Protein AF-A0A259RMK2-F1 (afdb_monomer_lite)

Structure (mmCIF, N/CA/C/O backbone):
data_AF-A0A259RMK2-F1
#
_entry.id   AF-A0A259RMK2-F1
#
loop_
_atom_site.group_PDB
_atom_site.id
_atom_site.type_symbol
_atom_site.label_atom_id
_atom_site.label_alt_id
_atom_site.label_comp_id
_atom_site.label_asym_id
_atom_site.label_entity_id
_atom_site.label_seq_id
_atom_site.pdbx_PDB_ins_code
_atom_site.Cartn_x
_atom_site.Cartn_y
_atom_site.Cartn_z
_atom_site.occupancy
_atom_site.B_iso_or_equiv
_atom_site.auth_seq_id
_atom_site.auth_comp_id
_atom_site.auth_asym_id
_atom_site.auth_atom_id
_atom_site.pdbx_PDB_model_num
ATOM 1 N N . MET A 1 1 ? -13.165 -22.381 19.814 1.00 54.09 1 MET A N 1
ATOM 2 C CA . MET A 1 1 ? -14.042 -21.257 20.205 1.00 54.09 1 MET A CA 1
ATOM 3 C C . MET A 1 1 ? -15.258 -21.298 19.303 1.00 54.09 1 MET A C 1
ATOM 5 O O . MET A 1 1 ? -15.067 -21.365 18.096 1.00 54.09 1 MET A O 1
ATOM 9 N N . SER A 1 2 ? -16.470 -21.367 19.856 1.00 76.81 2 SER A N 1
ATOM 10 C CA . SER A 1 2 ? -17.691 -21.363 19.042 1.00 76.81 2 SER A CA 1
ATOM 11 C C . SER A 1 2 ? -17.979 -19.948 18.537 1.00 76.81 2 SER A C 1
ATOM 13 O O . SER A 1 2 ? -17.659 -18.970 19.219 1.00 76.81 2 SER A O 1
ATOM 15 N N . LEU A 1 3 ? -18.583 -19.841 17.350 1.00 77.25 3 LEU A N 1
ATOM 16 C CA . LEU A 1 3 ? -18.994 -18.559 16.765 1.00 77.25 3 LEU A CA 1
ATOM 17 C C . LEU A 1 3 ? -19.905 -17.770 17.719 1.00 77.25 3 LEU A C 1
ATOM 19 O O . LEU A 1 3 ? -19.753 -16.557 17.819 1.00 77.25 3 LEU A O 1
ATOM 23 N N . ASP A 1 4 ? -20.730 -18.467 18.506 1.00 79.38 4 ASP A N 1
ATOM 24 C CA . ASP A 1 4 ? -21.572 -17.896 19.566 1.00 79.38 4 ASP A CA 1
ATOM 25 C C . ASP A 1 4 ? -20.790 -17.149 20.650 1.00 79.38 4 ASP A C 1
ATOM 27 O O . ASP A 1 4 ? -21.242 -16.132 21.172 1.00 79.38 4 ASP A O 1
ATOM 31 N N . THR A 1 5 ? -19.585 -17.619 20.988 1.00 78.69 5 THR A N 1
ATOM 32 C CA . THR A 1 5 ? -18.766 -16.941 22.003 1.00 78.69 5 THR A CA 1
ATOM 33 C C . THR A 1 5 ? -18.216 -15.624 21.451 1.00 78.69 5 THR A C 1
ATOM 35 O O . THR A 1 5 ? -18.168 -14.623 22.163 1.00 78.69 5 THR A O 1
ATOM 38 N N . LEU A 1 6 ? -17.826 -15.605 20.170 1.00 72.56 6 LEU A N 1
ATOM 39 C CA . LEU A 1 6 ? -17.311 -14.410 19.496 1.00 72.56 6 LEU A CA 1
ATOM 40 C C . LEU A 1 6 ? -18.404 -13.351 19.310 1.00 72.56 6 LEU A C 1
ATOM 42 O O . LEU A 1 6 ? -18.167 -12.171 19.565 1.00 72.56 6 LEU A O 1
ATOM 46 N N . THR A 1 7 ? -19.598 -13.766 18.886 1.00 78.06 7 THR A N 1
ATOM 47 C CA . THR A 1 7 ? -20.739 -12.866 18.668 1.00 78.06 7 THR A CA 1
A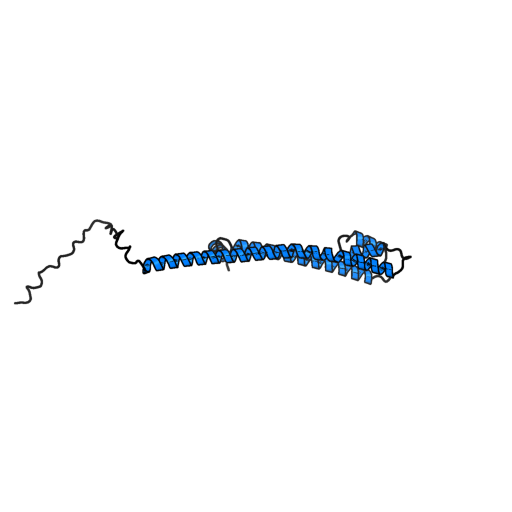TOM 48 C C . THR A 1 7 ? -21.261 -12.290 19.977 1.00 78.06 7 THR A C 1
ATOM 50 O O . THR A 1 7 ? -21.507 -11.085 20.042 1.00 78.06 7 THR A O 1
ATOM 53 N N . HIS A 1 8 ? -21.331 -13.092 21.044 1.00 76.25 8 HIS A N 1
ATOM 54 C CA . HIS A 1 8 ? -21.696 -12.608 22.376 1.00 76.25 8 HIS A CA 1
ATOM 55 C C . HIS A 1 8 ? -20.695 -11.557 22.889 1.00 76.25 8 HIS A C 1
ATOM 57 O O . HIS A 1 8 ? -21.084 -10.495 23.383 1.00 76.25 8 HIS A O 1
ATOM 63 N N . LEU A 1 9 ? -19.389 -11.798 22.713 1.00 75.44 9 LEU A N 1
ATOM 64 C CA . LEU A 1 9 ? -18.340 -10.852 23.111 1.00 75.44 9 LEU A CA 1
ATOM 65 C C . LEU A 1 9 ? -18.384 -9.562 22.272 1.00 75.44 9 LEU A C 1
ATOM 67 O O . LEU A 1 9 ? -18.234 -8.463 22.809 1.00 75.44 9 LEU A O 1
ATOM 71 N N . ALA A 1 10 ? -18.661 -9.679 20.970 1.00 77.56 10 ALA A N 1
ATOM 72 C CA . ALA A 1 10 ? -18.827 -8.541 20.072 1.00 77.56 10 ALA A CA 1
ATOM 73 C C . ALA A 1 10 ? -20.036 -7.675 20.457 1.00 77.56 10 ALA A C 1
ATOM 75 O O . ALA A 1 10 ? -19.916 -6.450 20.523 1.00 77.56 10 ALA A O 1
ATOM 76 N N . GLN A 1 11 ? -21.177 -8.295 20.765 1.00 78.50 11 GLN A N 1
ATOM 77 C CA . GLN A 1 11 ? -22.388 -7.596 21.204 1.00 78.50 11 GLN A CA 1
ATOM 78 C C . GLN A 1 11 ? -22.186 -6.917 22.564 1.00 78.50 11 GLN A C 1
ATOM 80 O O . GLN A 1 11 ? -22.551 -5.755 22.727 1.00 78.50 11 GLN A O 1
ATOM 85 N N . THR A 1 12 ? -21.497 -7.583 23.496 1.00 80.38 12 THR A N 1
ATOM 86 C CA . THR A 1 12 ? -21.130 -7.003 24.802 1.00 80.38 12 THR A CA 1
ATOM 87 C C . THR A 1 12 ? -20.195 -5.793 24.650 1.00 80.38 12 THR A C 1
ATOM 89 O O . THR A 1 12 ? -20.254 -4.852 25.436 1.00 80.38 12 THR A O 1
ATOM 92 N N . SER A 1 13 ? -19.359 -5.772 23.605 1.00 74.19 13 SER A N 1
ATOM 93 C CA . SER A 1 13 ? -18.455 -4.652 23.295 1.00 74.19 13 SER A CA 1
ATOM 94 C C . SER A 1 13 ? -19.127 -3.454 22.601 1.00 74.19 13 SER A C 1
ATOM 96 O O . SER A 1 13 ? -18.438 -2.504 22.231 1.00 74.19 13 SER A O 1
ATOM 98 N N . GLY A 1 14 ? -20.448 -3.488 22.381 1.00 76.81 14 GLY A N 1
ATOM 99 C CA . GLY A 1 14 ? -21.164 -2.459 21.617 1.00 76.81 14 GLY A CA 1
ATOM 100 C C . GLY A 1 14 ? -20.907 -2.530 20.107 1.00 76.81 14 GLY A C 1
ATOM 101 O O . GLY A 1 14 ? -21.042 -1.530 19.410 1.00 76.81 14 GLY A O 1
ATOM 102 N N . GLY A 1 15 ? -20.491 -3.696 19.597 1.00 79.62 15 GLY A N 1
ATOM 103 C CA . GLY A 1 15 ? -20.257 -3.941 18.171 1.00 79.62 15 GLY A CA 1
ATOM 104 C C . GLY A 1 15 ? -18.885 -3.506 17.639 1.00 79.62 15 GLY A C 1
ATOM 105 O O . GLY A 1 15 ? -18.596 -3.723 16.464 1.00 79.62 15 GLY A O 1
ATOM 106 N N . ILE A 1 16 ? -18.004 -2.956 18.483 1.00 75.19 16 ILE A N 1
ATOM 107 C CA . ILE A 1 16 ? -16.673 -2.465 18.078 1.00 75.19 16 ILE A CA 1
ATOM 108 C C . ILE A 1 16 ? -15.812 -3.586 17.479 1.00 75.19 16 ILE A C 1
ATOM 110 O O . ILE A 1 16 ? -15.048 -3.343 16.544 1.00 75.19 16 ILE A O 1
ATOM 114 N N . LEU A 1 17 ? -15.961 -4.821 17.969 1.00 76.94 17 LEU A N 1
ATOM 115 C CA . LEU A 1 17 ? -15.218 -5.970 17.450 1.00 76.94 17 LEU A CA 1
ATOM 116 C C . LEU A 1 17 ? -15.500 -6.229 15.956 1.00 76.94 17 LEU A C 1
ATOM 118 O O . LEU A 1 17 ? -14.580 -6.590 15.226 1.00 76.94 17 LEU A O 1
ATOM 122 N N . TYR A 1 18 ? -16.724 -5.965 15.478 1.00 78.50 18 TYR A N 1
ATOM 123 C CA . TYR A 1 18 ? -17.060 -6.069 14.052 1.00 78.50 18 TYR A CA 1
ATOM 124 C C . TYR A 1 18 ? -16.365 -4.988 13.222 1.00 78.50 18 TYR A C 1
ATOM 126 O O . TYR A 1 18 ? -15.847 -5.279 12.147 1.00 78.50 18 TYR A O 1
ATOM 134 N N . ILE A 1 19 ? -16.292 -3.756 13.740 1.00 78.62 19 ILE A N 1
ATOM 135 C CA . ILE A 1 19 ? -15.587 -2.656 13.069 1.00 78.62 19 ILE A CA 1
ATOM 136 C C . ILE A 1 19 ? -14.086 -2.953 12.991 1.00 78.62 19 ILE A C 1
ATOM 138 O O . ILE A 1 19 ? -13.488 -2.769 11.937 1.00 78.62 19 ILE A O 1
ATOM 142 N N . MET A 1 20 ? -13.476 -3.464 14.065 1.00 74.94 20 MET A N 1
ATOM 143 C CA . MET A 1 20 ? -12.065 -3.871 14.046 1.00 74.94 20 MET A CA 1
ATOM 144 C C . MET A 1 20 ? -11.798 -4.982 13.028 1.00 74.94 20 MET A C 1
ATOM 146 O O . MET A 1 20 ? -10.831 -4.892 12.277 1.00 74.94 20 MET A O 1
ATOM 150 N N . ALA A 1 21 ? -12.660 -6.000 12.967 1.00 78.88 21 ALA A N 1
ATOM 151 C CA . ALA A 1 21 ? -12.525 -7.089 12.002 1.00 78.88 21 ALA A CA 1
ATOM 152 C C . ALA A 1 21 ? -12.680 -6.602 10.551 1.00 78.88 21 ALA A C 1
ATOM 154 O O . ALA A 1 21 ? -11.907 -7.002 9.684 1.00 78.88 21 ALA A O 1
ATOM 155 N N . LEU A 1 22 ? -13.629 -5.697 10.292 1.00 80.88 22 LEU A N 1
ATOM 156 C CA . LEU A 1 22 ? -13.821 -5.097 8.972 1.00 80.88 22 LEU A CA 1
ATOM 157 C C . LEU A 1 22 ? -12.624 -4.229 8.561 1.00 80.88 22 LEU A C 1
ATOM 159 O O . LEU A 1 22 ? -12.138 -4.347 7.440 1.00 80.88 22 LEU A O 1
ATOM 163 N N . LEU A 1 23 ? -12.111 -3.390 9.466 1.00 75.75 23 LEU A N 1
ATOM 164 C CA . LEU A 1 23 ? -10.932 -2.561 9.198 1.00 75.75 23 LEU A CA 1
ATOM 165 C C . LEU A 1 23 ? -9.677 -3.410 8.977 1.00 75.75 23 LEU A C 1
ATOM 167 O O . LEU A 1 23 ? -8.896 -3.111 8.078 1.00 75.75 23 LEU A O 1
ATOM 171 N N . LEU A 1 24 ? -9.512 -4.494 9.742 1.00 78.31 24 LEU A N 1
ATOM 172 C CA . LEU A 1 24 ? -8.449 -5.474 9.525 1.00 78.31 24 LEU A CA 1
ATOM 173 C C . LEU A 1 24 ? -8.566 -6.115 8.139 1.00 78.31 24 LEU A C 1
ATOM 175 O O . LEU A 1 24 ? -7.569 -6.218 7.429 1.00 78.31 24 LEU A O 1
ATOM 179 N N . PHE A 1 25 ? -9.773 -6.520 7.741 1.00 82.38 25 PHE A N 1
ATOM 180 C CA . PHE A 1 25 ? -10.015 -7.116 6.432 1.00 82.38 25 PHE A CA 1
ATOM 181 C C . PHE A 1 25 ? -9.684 -6.145 5.295 1.00 82.38 25 PHE A C 1
ATOM 183 O O . PHE A 1 25 ? -8.984 -6.522 4.361 1.00 82.38 25 PHE A O 1
ATOM 190 N N . ILE A 1 26 ? -10.113 -4.884 5.399 1.00 80.12 26 ILE A N 1
ATOM 191 C CA . ILE A 1 26 ? -9.793 -3.840 4.415 1.00 80.12 26 ILE A CA 1
ATOM 192 C C . ILE A 1 26 ? -8.278 -3.610 4.347 1.00 80.12 26 ILE A C 1
ATOM 194 O O . ILE A 1 26 ? -7.710 -3.593 3.257 1.00 80.12 26 ILE A O 1
ATOM 198 N N . ALA A 1 27 ? -7.605 -3.488 5.495 1.00 74.19 27 ALA A N 1
ATOM 199 C CA . ALA A 1 27 ? -6.155 -3.313 5.546 1.00 74.19 27 ALA A CA 1
ATOM 200 C C . ALA A 1 27 ? -5.412 -4.493 4.897 1.00 74.19 27 ALA A C 1
ATOM 202 O O . ALA A 1 27 ? -4.447 -4.293 4.157 1.00 74.19 27 ALA A O 1
ATOM 203 N N . LEU A 1 28 ? -5.880 -5.720 5.134 1.00 79.44 28 LEU A N 1
ATOM 204 C CA . LEU A 1 28 ? -5.293 -6.929 4.568 1.00 79.44 28 LEU A CA 1
ATOM 205 C C . LEU A 1 28 ? -5.560 -7.042 3.061 1.00 79.44 28 LEU A C 1
ATOM 207 O O . LEU A 1 28 ? -4.635 -7.337 2.312 1.00 79.44 28 LEU A O 1
ATOM 211 N N . ALA A 1 29 ? -6.776 -6.738 2.602 1.00 80.81 29 ALA A N 1
ATOM 212 C CA . ALA A 1 29 ? -7.124 -6.721 1.182 1.00 80.81 29 ALA A CA 1
ATOM 213 C C . ALA A 1 29 ? -6.245 -5.733 0.398 1.00 80.81 29 ALA A C 1
ATOM 215 O O . ALA A 1 29 ? -5.634 -6.112 -0.600 1.00 80.81 29 ALA A O 1
ATOM 216 N N . VAL A 1 30 ? -6.088 -4.507 0.910 1.00 76.12 30 VAL A N 1
ATOM 217 C CA . VAL A 1 30 ? -5.209 -3.489 0.313 1.00 76.12 30 VAL A CA 1
ATOM 218 C C . VAL A 1 30 ? -3.744 -3.940 0.320 1.00 76.12 30 VAL A C 1
ATOM 220 O O . VAL A 1 30 ? -3.028 -3.743 -0.662 1.00 76.12 30 VAL A O 1
ATOM 223 N N . SER A 1 31 ? -3.294 -4.583 1.402 1.00 73.50 31 SER A N 1
ATOM 224 C CA . SER A 1 31 ? -1.927 -5.114 1.496 1.00 73.50 31 SER A CA 1
ATOM 225 C C . SER A 1 31 ? -1.664 -6.199 0.446 1.00 73.50 31 SER A C 1
ATOM 227 O O . SER A 1 31 ? -0.625 -6.178 -0.212 1.00 73.50 31 SER A O 1
ATOM 229 N N . VAL A 1 32 ? -2.615 -7.119 0.246 1.00 80.75 32 VAL A N 1
ATOM 230 C CA . VAL A 1 32 ? -2.513 -8.200 -0.747 1.00 80.75 32 VAL A CA 1
ATOM 231 C C . VAL A 1 32 ? -2.538 -7.648 -2.171 1.00 80.75 32 VAL A C 1
ATOM 233 O O . VAL A 1 32 ? -1.671 -8.001 -2.969 1.00 80.75 32 VAL A O 1
ATOM 236 N N . GLU A 1 33 ? -3.475 -6.751 -2.487 1.00 78.38 33 GLU A N 1
ATOM 237 C CA . GLU A 1 33 ? -3.572 -6.109 -3.804 1.00 78.38 33 GLU A CA 1
ATOM 238 C C . GLU A 1 33 ? -2.252 -5.420 -4.187 1.00 78.38 33 GLU A C 1
ATOM 240 O O . GLU A 1 33 ? -1.765 -5.542 -5.314 1.00 78.38 33 GLU A O 1
ATOM 245 N N . ARG A 1 34 ? -1.611 -4.748 -3.223 1.00 71.00 34 ARG A N 1
ATOM 246 C CA . ARG A 1 34 ? -0.345 -4.041 -3.448 1.00 71.00 34 ARG A CA 1
ATOM 247 C C . ARG A 1 34 ? 0.855 -4.959 -3.545 1.00 71.00 34 ARG A C 1
ATOM 249 O O . ARG A 1 34 ? 1.697 -4.748 -4.418 1.00 71.00 34 ARG A O 1
ATOM 256 N N . PHE A 1 35 ? 0.912 -5.999 -2.719 1.00 73.81 35 PHE A N 1
ATOM 257 C CA . PHE A 1 35 ? 1.940 -7.023 -2.858 1.00 73.81 35 PHE A CA 1
ATOM 258 C C . PHE A 1 35 ? 1.863 -7.692 -4.236 1.00 73.81 35 PHE A C 1
ATOM 260 O O . PHE A 1 35 ? 2.892 -7.929 -4.871 1.00 73.81 35 PHE A O 1
ATOM 267 N N . TRP A 1 36 ? 0.647 -7.918 -4.743 1.00 81.06 36 TRP A N 1
ATOM 268 C CA . TRP A 1 36 ? 0.421 -8.466 -6.076 1.00 81.06 36 TRP A CA 1
ATOM 269 C C . TRP A 1 36 ? 0.844 -7.498 -7.186 1.00 81.06 36 TRP A C 1
ATOM 271 O O . TRP A 1 36 ? 1.535 -7.910 -8.114 1.00 81.06 36 TRP A O 1
ATOM 281 N N . ALA A 1 37 ? 0.522 -6.205 -7.068 1.00 75.56 37 ALA A N 1
ATOM 282 C CA . ALA A 1 37 ? 0.931 -5.186 -8.036 1.00 75.56 37 ALA A CA 1
ATOM 283 C C . ALA A 1 37 ? 2.463 -5.071 -8.172 1.00 75.56 37 ALA A C 1
ATOM 285 O O . ALA A 1 37 ? 2.976 -5.101 -9.290 1.00 75.56 37 ALA A O 1
ATOM 286 N N . ILE A 1 38 ? 3.197 -5.014 -7.053 1.00 75.19 38 ILE A N 1
ATOM 287 C CA . ILE A 1 38 ? 4.672 -4.954 -7.057 1.00 75.19 38 ILE A CA 1
ATOM 288 C C . ILE A 1 38 ? 5.259 -6.257 -7.605 1.00 75.19 38 ILE A C 1
ATOM 290 O O . ILE A 1 38 ? 6.147 -6.234 -8.456 1.00 75.19 38 ILE A O 1
ATOM 294 N N . SER A 1 39 ? 4.734 -7.402 -7.160 1.00 77.62 39 SER A N 1
ATOM 295 C CA . SER A 1 39 ? 5.186 -8.714 -7.635 1.00 77.62 39 SER A CA 1
ATOM 296 C C . SER A 1 39 ? 4.968 -8.877 -9.141 1.00 77.62 39 SER A C 1
ATOM 298 O O . SER A 1 39 ? 5.843 -9.399 -9.829 1.00 77.62 39 SER A O 1
ATOM 300 N N . ARG A 1 40 ? 3.843 -8.383 -9.674 1.00 79.75 40 ARG A N 1
ATOM 301 C CA . ARG A 1 40 ? 3.536 -8.387 -11.110 1.00 79.75 40 ARG A CA 1
ATOM 302 C C . ARG A 1 40 ? 4.484 -7.486 -11.902 1.00 79.75 40 ARG A C 1
ATOM 304 O O . ARG A 1 40 ? 4.984 -7.921 -12.935 1.00 79.75 40 ARG A O 1
ATOM 3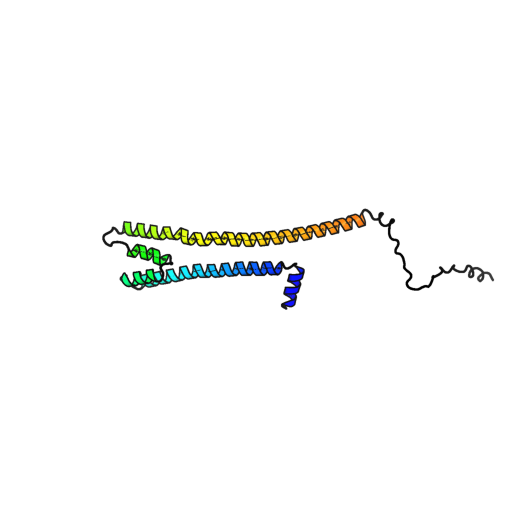11 N N . MET A 1 41 ? 4.782 -6.282 -11.407 1.00 74.44 41 MET A N 1
ATOM 312 C CA . MET A 1 41 ? 5.767 -5.381 -12.028 1.00 74.44 41 MET A CA 1
ATOM 313 C C . MET A 1 41 ? 7.164 -6.016 -12.068 1.00 74.44 41 MET A C 1
ATOM 315 O O . MET A 1 41 ? 7.826 -6.000 -13.104 1.00 74.44 41 MET A O 1
ATOM 319 N N . LEU A 1 42 ? 7.588 -6.646 -10.968 1.00 76.88 42 LEU A N 1
ATOM 320 C CA . LEU A 1 42 ? 8.886 -7.315 -10.880 1.00 76.88 42 LEU A CA 1
ATOM 321 C C . LEU A 1 42 ? 8.962 -8.558 -11.782 1.00 76.88 42 LEU A C 1
ATOM 323 O O . LEU A 1 42 ? 10.006 -8.839 -12.367 1.00 76.88 42 LEU A O 1
ATOM 327 N N . ALA A 1 43 ? 7.863 -9.307 -11.902 1.00 77.75 43 ALA A N 1
ATOM 328 C CA . ALA A 1 43 ? 7.769 -10.464 -12.786 1.00 77.75 43 ALA A CA 1
ATOM 329 C C . ALA A 1 43 ? 7.832 -10.063 -14.269 1.00 77.75 43 ALA A C 1
ATOM 331 O O . ALA A 1 43 ? 8.584 -10.686 -15.017 1.00 77.75 43 ALA A O 1
ATOM 332 N N . SER A 1 44 ? 7.119 -9.004 -14.678 1.00 78.12 44 SER A N 1
ATOM 333 C CA . SER A 1 44 ? 7.213 -8.458 -16.042 1.00 78.12 44 SER A CA 1
ATOM 334 C C . SER A 1 44 ? 8.649 -8.017 -16.350 1.00 78.12 44 SER A C 1
ATOM 336 O O . SER A 1 44 ? 9.236 -8.500 -17.317 1.00 78.12 44 SER A O 1
ATOM 338 N N . ALA A 1 45 ? 9.283 -7.226 -15.474 1.00 77.62 45 ALA A N 1
ATOM 339 C CA . ALA A 1 45 ? 10.671 -6.790 -15.662 1.00 77.62 45 ALA A CA 1
ATOM 340 C C . ALA A 1 45 ? 11.658 -7.967 -15.791 1.00 77.62 45 ALA A C 1
ATOM 342 O O . ALA A 1 45 ? 12.549 -7.946 -16.640 1.00 77.62 45 ALA A O 1
ATOM 343 N N . LYS A 1 46 ? 11.488 -9.033 -14.995 1.00 81.56 46 LYS A N 1
ATOM 344 C CA . LYS A 1 46 ? 12.285 -10.266 -15.132 1.00 81.56 46 LYS A CA 1
ATOM 345 C C . LYS A 1 46 ? 12.069 -10.956 -16.480 1.00 81.56 46 LYS A C 1
ATOM 347 O O . LYS A 1 46 ? 13.042 -11.440 -17.051 1.00 81.56 46 LYS A O 1
ATOM 352 N N . GLY A 1 47 ? 10.832 -10.992 -16.977 1.00 79.94 47 GLY A N 1
ATOM 353 C CA . GLY A 1 47 ? 10.506 -11.511 -18.307 1.00 79.94 47 GLY A CA 1
ATOM 354 C C . GLY A 1 47 ? 11.218 -10.731 -19.411 1.00 79.94 47 GLY A C 1
ATOM 355 O O . GLY A 1 47 ? 11.884 -11.333 -20.247 1.00 79.94 47 GLY A O 1
ATOM 356 N N . TRP A 1 48 ? 11.178 -9.397 -19.341 1.00 79.62 48 TRP A N 1
ATOM 357 C CA . TRP A 1 48 ? 11.922 -8.512 -20.239 1.00 79.62 48 TRP A CA 1
ATOM 358 C C . TRP A 1 48 ? 13.433 -8.785 -20.202 1.00 79.62 48 TRP A C 1
ATOM 360 O O . TRP A 1 48 ? 14.042 -9.010 -21.244 1.00 79.62 48 TRP A O 1
ATOM 370 N N . ILE A 1 49 ? 14.043 -8.861 -19.014 1.00 82.31 49 ILE A N 1
ATOM 371 C CA . ILE A 1 49 ? 15.485 -9.138 -18.869 1.00 82.31 49 ILE A CA 1
ATOM 372 C C . ILE A 1 49 ? 15.868 -10.500 -19.463 1.00 82.31 49 ILE A C 1
ATOM 374 O O . ILE A 1 49 ? 16.917 -10.619 -20.096 1.00 82.31 49 ILE A O 1
ATOM 378 N N . LEU A 1 50 ? 15.055 -11.536 -19.237 1.00 79.00 50 LEU A N 1
ATOM 379 C CA . LEU A 1 50 ? 15.325 -12.878 -19.752 1.00 79.00 50 LEU A CA 1
ATOM 380 C C . LEU A 1 50 ? 15.277 -12.901 -21.285 1.00 79.00 50 LEU A C 1
ATOM 382 O O . LEU A 1 50 ? 16.135 -13.508 -21.921 1.00 79.00 50 LEU A O 1
ATOM 386 N N . GLU A 1 51 ? 14.311 -12.199 -21.870 1.00 75.06 51 GLU A N 1
ATOM 387 C CA . GLU A 1 51 ? 14.110 -12.145 -23.314 1.00 75.06 51 GLU A CA 1
ATOM 388 C C . GLU A 1 51 ? 15.224 -11.365 -24.016 1.00 75.06 51 GLU A C 1
ATOM 390 O O . GLU A 1 51 ? 15.830 -11.893 -24.950 1.00 75.06 51 GLU A O 1
ATOM 395 N N . LEU A 1 52 ? 15.607 -10.197 -23.483 1.00 72.94 52 LEU A N 1
ATOM 396 C CA . LEU A 1 52 ? 16.754 -9.430 -23.982 1.00 72.94 52 LEU A CA 1
ATOM 397 C C . LEU A 1 52 ? 18.082 -10.200 -23.862 1.00 72.94 52 LEU A C 1
ATOM 399 O O . LEU A 1 52 ? 18.954 -10.041 -24.708 1.00 72.94 52 LEU A O 1
ATOM 403 N N . LYS A 1 53 ? 18.250 -11.052 -22.840 1.00 75.19 53 LYS A N 1
ATOM 404 C CA . LYS A 1 53 ? 19.450 -11.898 -22.682 1.00 75.19 53 LYS A CA 1
ATOM 405 C C . LYS A 1 53 ? 19.470 -13.126 -23.594 1.00 75.19 53 LYS A C 1
ATOM 407 O O . LYS A 1 53 ? 20.542 -13.676 -23.831 1.00 75.19 53 LYS A O 1
ATOM 412 N N . SER A 1 54 ? 18.309 -13.591 -24.050 1.00 66.50 54 SER A N 1
ATOM 413 C CA . SER A 1 54 ? 18.183 -14.848 -24.802 1.00 66.50 54 SER A CA 1
ATOM 414 C C . SER A 1 54 ? 18.603 -14.746 -26.274 1.00 66.50 54 SER A C 1
ATOM 416 O O . SER A 1 54 ? 18.888 -15.771 -26.888 1.00 66.50 54 SER A O 1
ATOM 418 N N . HIS A 1 55 ? 18.700 -13.534 -26.830 1.00 57.06 55 HIS A N 1
ATOM 419 C CA . HIS A 1 55 ? 19.053 -13.313 -28.232 1.00 57.06 55 HIS A CA 1
ATOM 420 C C . HIS A 1 55 ? 20.362 -12.517 -28.354 1.00 57.06 55 HIS A C 1
ATOM 422 O O . HIS A 1 55 ? 20.476 -11.407 -27.849 1.00 57.06 55 HIS A O 1
ATOM 428 N N . ALA A 1 56 ? 21.349 -13.065 -29.073 1.00 57.66 56 ALA A N 1
ATOM 429 C CA . ALA A 1 56 ? 22.620 -12.386 -29.374 1.00 57.66 56 ALA A CA 1
ATOM 430 C C . ALA A 1 56 ? 22.472 -11.215 -30.378 1.00 57.66 56 ALA A C 1
ATOM 432 O O . ALA A 1 56 ? 23.405 -10.435 -30.575 1.00 57.66 56 ALA A O 1
ATOM 433 N N . HIS A 1 57 ? 21.304 -11.090 -31.016 1.00 56.84 57 HIS A N 1
ATOM 434 C CA . HIS A 1 57 ? 20.879 -9.947 -31.823 1.00 56.84 57 HIS A CA 1
ATOM 435 C C . HIS A 1 57 ? 19.411 -9.653 -31.516 1.00 56.84 57 HIS A C 1
ATOM 437 O O . HIS A 1 57 ? 18.567 -10.543 -31.599 1.00 56.84 57 HIS A O 1
ATOM 443 N N . VAL A 1 58 ? 19.117 -8.410 -31.147 1.00 62.19 58 VAL A N 1
ATOM 444 C CA . VAL A 1 58 ? 17.767 -7.967 -30.795 1.00 62.19 58 VAL A CA 1
ATOM 445 C C . VAL A 1 58 ? 16.927 -7.866 -32.070 1.00 62.19 58 VAL A C 1
ATOM 447 O O . VAL A 1 58 ? 17.183 -7.014 -32.919 1.00 62.19 58 VAL A O 1
ATOM 450 N N . ASP A 1 59 ? 15.922 -8.731 -32.219 1.00 71.19 59 ASP A N 1
ATOM 451 C CA . ASP A 1 59 ? 14.945 -8.618 -33.305 1.00 71.19 59 ASP A CA 1
ATOM 452 C C . ASP A 1 59 ? 13.944 -7.499 -32.979 1.00 71.19 59 ASP A C 1
ATOM 454 O O . ASP A 1 59 ? 13.019 -7.655 -32.177 1.00 71.19 59 ASP A O 1
ATOM 458 N N . VAL A 1 60 ? 14.150 -6.350 -33.621 1.00 73.56 60 VAL A N 1
ATOM 459 C CA . VAL A 1 60 ? 13.361 -5.119 -33.466 1.00 73.56 60 VAL A CA 1
ATOM 460 C C . VAL A 1 60 ? 11.860 -5.372 -33.660 1.00 73.56 60 VAL A C 1
ATOM 462 O O . VAL A 1 60 ? 11.044 -4.752 -32.977 1.00 73.56 60 VAL A O 1
ATOM 465 N N . LYS A 1 61 ? 11.462 -6.299 -34.548 1.00 77.75 61 LYS A N 1
ATOM 466 C CA . LYS A 1 61 ? 10.039 -6.604 -34.782 1.00 77.75 61 LYS A CA 1
ATOM 467 C C . LYS A 1 61 ? 9.402 -7.334 -33.603 1.00 77.75 61 LYS A C 1
ATOM 469 O O . LYS A 1 61 ? 8.290 -6.982 -33.217 1.00 77.75 61 LYS A O 1
ATOM 474 N N . GLN A 1 62 ? 10.093 -8.323 -33.038 1.00 76.81 62 GLN A N 1
ATOM 475 C CA . GLN A 1 62 ? 9.593 -9.079 -31.884 1.00 76.81 62 GLN A CA 1
ATOM 476 C C . GLN A 1 62 ? 9.528 -8.195 -30.638 1.00 76.81 62 GLN A C 1
ATOM 478 O O . GLN A 1 62 ? 8.538 -8.216 -29.909 1.00 76.81 62 GLN A O 1
ATOM 483 N N . LEU A 1 63 ? 10.538 -7.343 -30.450 1.00 75.56 63 LEU A N 1
ATOM 484 C CA . LEU A 1 63 ? 10.575 -6.412 -29.330 1.00 75.56 63 LEU A CA 1
ATOM 485 C C . LEU A 1 63 ? 9.447 -5.376 -29.415 1.00 75.56 63 LEU A C 1
ATOM 487 O O . LEU A 1 63 ? 8.798 -5.095 -28.412 1.00 75.56 63 LEU A O 1
ATOM 491 N N . LYS A 1 64 ? 9.159 -4.861 -30.617 1.00 80.62 64 LYS A N 1
ATOM 492 C CA . LYS A 1 64 ? 8.055 -3.921 -30.842 1.00 80.62 64 LYS A CA 1
ATOM 493 C C . LYS A 1 64 ? 6.686 -4.545 -30.552 1.00 80.62 64 LYS A C 1
ATOM 495 O O . LYS A 1 64 ? 5.882 -3.912 -29.880 1.00 80.62 64 LYS A O 1
ATOM 500 N N . ALA A 1 65 ? 6.451 -5.785 -30.990 1.00 81.62 65 ALA A N 1
ATOM 501 C CA . ALA A 1 65 ? 5.209 -6.504 -30.690 1.00 81.62 65 ALA A CA 1
ATOM 502 C C . ALA A 1 65 ? 5.022 -6.721 -29.177 1.00 81.62 65 ALA A C 1
ATOM 504 O O . ALA A 1 65 ? 3.939 -6.507 -28.643 1.00 81.62 65 ALA A O 1
ATOM 505 N N . LYS A 1 66 ? 6.099 -7.059 -28.457 1.00 79.12 66 LYS A N 1
ATOM 506 C CA . LYS A 1 66 ? 6.058 -7.230 -27.000 1.00 79.12 66 LYS A CA 1
ATOM 507 C C . LYS A 1 66 ? 5.816 -5.918 -26.243 1.00 79.12 66 LYS A C 1
ATOM 509 O O . LYS A 1 66 ? 5.154 -5.922 -25.209 1.00 79.12 66 LYS A O 1
ATOM 514 N N . VAL A 1 67 ? 6.352 -4.800 -26.741 1.00 83.06 67 VAL A N 1
ATOM 515 C CA . VAL A 1 67 ? 6.078 -3.464 -26.181 1.00 83.06 67 VAL A CA 1
ATOM 516 C C . VAL A 1 67 ? 4.596 -3.123 -26.327 1.00 83.06 67 VAL A C 1
ATOM 518 O O . VAL A 1 67 ? 4.026 -2.527 -25.422 1.00 83.06 67 VAL A O 1
ATOM 521 N N . GLU A 1 68 ? 3.973 -3.512 -27.437 1.00 83.50 68 GLU A N 1
ATOM 522 C CA . GLU A 1 68 ? 2.551 -3.271 -27.698 1.00 83.50 68 GLU A CA 1
ATOM 523 C C . GLU A 1 68 ? 1.647 -4.128 -26.789 1.00 83.50 68 GLU A C 1
ATOM 525 O O . GLU A 1 68 ? 0.662 -3.621 -26.255 1.00 83.50 68 GLU A O 1
ATOM 530 N N . ASP A 1 69 ? 2.044 -5.376 -26.513 1.00 81.81 69 ASP A N 1
ATOM 531 C CA . ASP A 1 69 ? 1.337 -6.290 -25.599 1.00 81.81 69 ASP A CA 1
ATOM 532 C C . ASP A 1 69 ? 1.465 -5.916 -24.105 1.00 81.81 69 ASP A C 1
ATOM 534 O O . ASP A 1 69 ? 0.582 -6.241 -23.309 1.00 81.81 69 ASP A O 1
ATOM 538 N N . ASP A 1 70 ? 2.551 -5.247 -23.698 1.00 81.38 70 ASP A N 1
ATOM 539 C CA . ASP A 1 70 ? 2.838 -4.891 -22.295 1.00 81.38 70 ASP A CA 1
ATOM 540 C C . ASP A 1 70 ? 3.096 -3.382 -22.111 1.00 81.38 70 ASP A C 1
ATOM 542 O O . ASP A 1 70 ? 3.900 -2.977 -21.273 1.00 81.38 70 ASP A O 1
ATOM 546 N N . ALA A 1 71 ? 2.408 -2.536 -22.889 1.00 76.62 71 ALA A N 1
ATOM 547 C CA . ALA A 1 71 ? 2.653 -1.087 -22.982 1.00 76.62 71 ALA A CA 1
ATOM 548 C C . ALA A 1 71 ? 2.553 -0.330 -21.640 1.00 76.62 71 ALA A C 1
ATOM 550 O O . ALA A 1 71 ? 3.202 0.701 -21.423 1.00 76.62 71 ALA A O 1
ATOM 551 N N . ASP A 1 72 ? 1.758 -0.856 -20.709 1.00 76.31 72 ASP A N 1
ATOM 552 C CA . ASP A 1 72 ? 1.586 -0.276 -19.379 1.00 76.31 72 ASP A CA 1
ATOM 553 C C . ASP A 1 72 ? 2.773 -0.547 -18.445 1.00 76.31 72 ASP A C 1
ATOM 555 O O . ASP A 1 72 ? 2.892 0.110 -17.400 1.00 76.31 72 ASP A O 1
ATOM 559 N N . SER A 1 73 ? 3.663 -1.489 -18.785 1.00 80.12 73 SER A N 1
ATOM 560 C CA . SER A 1 73 ? 4.789 -1.815 -17.923 1.00 80.12 73 SER A CA 1
ATOM 561 C C . SER A 1 73 ? 5.916 -0.779 -18.027 1.00 80.12 73 SER A C 1
ATOM 563 O O . SER A 1 73 ? 6.222 -0.265 -19.107 1.00 80.12 73 SER A O 1
ATOM 565 N N . PRO A 1 74 ? 6.573 -0.464 -16.896 1.00 80.38 74 PRO A N 1
ATOM 566 C CA . PRO A 1 74 ? 7.729 0.431 -16.873 1.00 80.38 74 PRO A CA 1
ATOM 567 C C . PRO A 1 74 ? 8.841 -0.062 -17.826 1.00 80.38 74 PRO A C 1
ATOM 569 O O . PRO A 1 74 ? 9.359 0.679 -18.661 1.00 80.38 74 PRO A O 1
ATOM 572 N N . ALA A 1 75 ? 9.127 -1.367 -17.794 1.00 81.00 75 ALA A N 1
ATOM 573 C CA . ALA A 1 75 ? 10.137 -1.986 -18.647 1.00 81.00 75 ALA A CA 1
ATOM 574 C C . ALA A 1 75 ? 9.832 -1.820 -20.149 1.00 81.00 75 ALA A C 1
ATOM 576 O O . ALA A 1 75 ? 10.728 -1.443 -20.903 1.00 81.00 75 ALA A O 1
ATOM 577 N N . ALA A 1 76 ? 8.580 -2.020 -20.578 1.00 82.81 76 ALA A N 1
ATOM 578 C CA . ALA A 1 76 ? 8.182 -1.843 -21.974 1.00 82.81 76 ALA A CA 1
ATOM 579 C C . ALA A 1 76 ? 8.383 -0.404 -22.466 1.00 82.81 76 ALA A C 1
ATOM 581 O O . ALA A 1 76 ? 8.808 -0.196 -23.598 1.00 82.81 76 ALA A O 1
ATOM 582 N N . GLN A 1 77 ? 8.139 0.594 -21.617 1.00 82.06 77 GLN A N 1
ATOM 583 C CA . GLN A 1 77 ? 8.309 2.003 -21.979 1.00 82.06 77 GLN A CA 1
ATOM 584 C C . GLN A 1 77 ? 9.780 2.412 -22.119 1.00 82.06 77 GLN A C 1
ATOM 586 O O . GLN A 1 77 ? 10.102 3.166 -23.032 1.00 82.06 77 GLN A O 1
ATOM 591 N N . VAL A 1 78 ? 10.688 1.882 -21.286 1.00 84.56 78 VAL A N 1
ATOM 592 C CA . VAL A 1 78 ? 12.138 2.106 -21.475 1.00 84.56 78 VAL A CA 1
ATOM 593 C C . VAL A 1 78 ? 12.600 1.462 -22.785 1.00 84.56 78 VAL A C 1
ATOM 595 O O . VAL A 1 78 ? 13.320 2.072 -23.572 1.00 84.56 78 VAL A O 1
ATOM 598 N N . VAL A 1 79 ? 12.129 0.244 -23.064 1.00 83.25 79 VAL A N 1
ATOM 599 C CA . VAL A 1 79 ? 12.431 -0.463 -24.316 1.00 83.25 79 VAL A CA 1
ATOM 600 C C . VAL A 1 79 ? 11.837 0.260 -25.533 1.00 83.25 79 VAL A C 1
ATOM 602 O O . VAL A 1 79 ? 12.473 0.316 -26.581 1.00 83.25 79 VAL A O 1
ATOM 605 N N . ALA A 1 80 ? 10.660 0.875 -25.405 1.00 83.25 80 ALA A N 1
ATOM 606 C CA . ALA A 1 80 ? 10.042 1.667 -26.466 1.00 83.25 80 ALA A CA 1
ATOM 607 C C . ALA A 1 80 ? 10.884 2.891 -26.853 1.00 83.25 80 ALA A C 1
ATOM 609 O O . ALA A 1 80 ? 10.969 3.208 -28.038 1.00 83.25 80 ALA A O 1
ATOM 610 N N . VAL A 1 81 ? 11.518 3.554 -25.878 1.00 83.00 81 VAL A N 1
ATOM 611 C CA . VAL A 1 81 ? 12.463 4.658 -26.126 1.00 83.00 81 VAL A CA 1
ATOM 612 C C . VAL A 1 81 ? 13.715 4.134 -26.825 1.00 83.00 81 VAL A C 1
ATOM 614 O O . VAL A 1 81 ? 14.162 4.729 -27.804 1.00 83.00 81 VAL A O 1
ATOM 617 N N . ALA A 1 82 ? 14.221 2.970 -26.404 1.00 82.19 82 ALA A N 1
ATOM 618 C CA . ALA A 1 82 ? 15.360 2.329 -27.057 1.00 82.19 82 ALA A CA 1
ATOM 619 C C . ALA A 1 82 ? 15.091 2.011 -28.542 1.00 82.19 82 ALA A C 1
ATOM 621 O O . ALA A 1 82 ? 15.965 2.185 -29.386 1.00 82.19 82 ALA A O 1
ATOM 622 N N . LEU A 1 83 ? 13.868 1.576 -28.870 1.00 81.00 83 LEU A N 1
ATOM 623 C CA . LEU A 1 83 ? 13.441 1.234 -30.234 1.00 81.00 83 LEU A CA 1
ATOM 624 C C . LEU A 1 83 ? 13.217 2.451 -31.148 1.00 81.00 83 LEU A C 1
ATOM 626 O O . LEU A 1 83 ? 13.099 2.275 -32.360 1.00 81.00 83 LEU A O 1
ATOM 630 N N . GLN A 1 84 ? 13.118 3.660 -30.591 1.00 80.19 84 GLN A N 1
ATOM 631 C CA . GLN A 1 84 ? 12.942 4.906 -31.349 1.00 80.19 84 GLN A CA 1
ATOM 632 C C . GLN A 1 84 ? 14.271 5.586 -31.702 1.00 80.19 84 GLN A C 1
ATOM 634 O O . GLN A 1 84 ? 14.267 6.573 -32.434 1.00 80.19 84 GLN A O 1
ATOM 639 N N . HIS A 1 85 ? 15.393 5.078 -31.188 1.00 74.12 85 HIS A N 1
ATOM 640 C CA . HIS A 1 85 ? 16.705 5.664 -31.421 1.00 74.12 85 HIS A CA 1
ATOM 641 C C . HIS A 1 85 ? 17.233 5.365 -32.832 1.00 74.12 85 HIS A C 1
ATOM 643 O O . HIS A 1 85 ? 17.136 4.235 -33.316 1.00 74.12 85 HIS A O 1
ATOM 649 N N . ASP A 1 86 ? 17.812 6.377 -33.481 1.00 73.12 86 ASP A N 1
ATOM 650 C CA . ASP A 1 86 ? 18.490 6.231 -34.769 1.00 73.12 86 ASP A CA 1
ATOM 651 C C . ASP A 1 86 ? 19.923 5.728 -34.546 1.00 73.12 86 ASP A C 1
ATOM 653 O O . ASP A 1 86 ? 20.680 6.305 -33.774 1.00 73.12 86 ASP A O 1
ATOM 657 N N . LEU A 1 87 ? 20.321 4.663 -35.243 1.00 66.69 87 LEU A N 1
ATOM 658 C CA . LEU A 1 87 ? 21.659 4.071 -35.131 1.00 66.69 87 LEU A CA 1
ATOM 659 C C . LEU A 1 87 ? 22.782 5.005 -35.621 1.00 66.69 87 LEU A C 1
ATOM 661 O O . LEU A 1 87 ? 23.956 4.706 -35.406 1.00 66.69 87 LEU A O 1
ATOM 665 N N . ALA A 1 88 ? 22.432 6.091 -36.315 1.00 68.81 88 ALA A N 1
ATOM 666 C CA . ALA A 1 88 ? 23.366 7.125 -36.750 1.00 68.81 88 ALA A CA 1
ATOM 667 C C . ALA A 1 88 ? 23.771 8.107 -35.632 1.00 68.81 88 ALA A C 1
ATOM 669 O O . ALA A 1 88 ? 24.730 8.860 -35.817 1.00 68.81 88 ALA A O 1
ATOM 670 N N . ASP A 1 89 ? 23.062 8.114 -34.500 1.00 73.56 89 ASP A N 1
ATOM 671 C CA . ASP A 1 89 ? 23.327 9.017 -33.381 1.00 73.56 89 ASP A CA 1
ATOM 672 C C . ASP A 1 89 ? 24.455 8.484 -32.462 1.00 73.56 89 ASP A C 1
ATOM 674 O O . ASP A 1 89 ? 24.652 7.270 -32.340 1.00 73.56 89 ASP A O 1
ATOM 678 N N . PRO A 1 90 ? 25.221 9.362 -31.784 1.00 80.38 90 PRO A N 1
ATOM 679 C CA . PRO A 1 90 ? 26.251 8.938 -30.838 1.00 80.38 90 PRO A CA 1
ATOM 680 C C . PRO A 1 90 ? 25.681 8.142 -29.655 1.00 80.38 90 PRO A C 1
ATOM 682 O O . PRO A 1 90 ? 24.667 8.514 -29.064 1.00 80.38 90 PRO A O 1
ATOM 685 N N . LEU A 1 91 ? 26.403 7.096 -29.238 1.00 76.94 91 LEU A N 1
ATOM 686 C CA . LEU A 1 91 ? 26.025 6.220 -28.119 1.00 76.94 91 LEU A CA 1
ATOM 687 C C . LEU A 1 91 ? 25.821 6.973 -26.788 1.00 76.94 91 LEU A C 1
ATOM 689 O O . LEU A 1 91 ? 25.016 6.554 -25.955 1.00 76.94 91 LEU A O 1
ATOM 693 N N . ASP A 1 92 ? 26.522 8.088 -26.592 1.00 79.94 92 ASP A N 1
ATOM 694 C CA . ASP A 1 92 ? 26.360 8.930 -25.402 1.00 79.94 92 ASP A CA 1
ATOM 695 C C . ASP A 1 92 ? 24.948 9.535 -25.349 1.00 79.94 92 ASP A C 1
ATOM 697 O O . ASP A 1 92 ? 24.271 9.448 -24.328 1.00 79.94 92 ASP A O 1
ATOM 701 N N . HIS A 1 93 ? 24.434 10.015 -26.487 1.00 78.12 93 HIS A N 1
ATOM 702 C CA . HIS A 1 93 ? 23.081 10.565 -26.583 1.00 78.12 93 HIS A CA 1
ATOM 703 C C . HIS A 1 93 ? 22.011 9.480 -26.378 1.00 78.12 93 HIS A C 1
ATOM 705 O O . HIS A 1 93 ? 20.983 9.730 -25.755 1.00 78.12 93 HIS A O 1
ATOM 711 N N . PHE A 1 94 ? 22.258 8.248 -26.833 1.00 80.44 94 PHE A N 1
ATOM 712 C CA . PHE A 1 94 ? 21.393 7.102 -26.530 1.00 80.44 94 PHE A CA 1
ATOM 713 C C . PHE A 1 94 ? 21.312 6.806 -25.029 1.00 80.44 94 PHE A C 1
ATOM 715 O O . PHE A 1 94 ? 20.228 6.571 -24.493 1.00 80.44 94 PHE A O 1
ATOM 722 N N . THR A 1 95 ? 22.465 6.811 -24.358 1.00 84.31 95 THR A N 1
ATOM 723 C CA . THR A 1 95 ? 22.572 6.492 -22.930 1.00 84.31 95 THR A CA 1
ATOM 724 C C . THR A 1 95 ? 21.870 7.552 -22.088 1.00 84.31 95 THR A C 1
ATOM 726 O O . THR A 1 95 ? 21.071 7.191 -21.225 1.00 84.31 95 THR A O 1
ATOM 729 N N . ASP A 1 96 ? 22.057 8.833 -22.417 1.00 85.88 96 ASP A N 1
ATOM 730 C CA . ASP A 1 96 ? 21.362 9.948 -21.767 1.00 85.88 96 ASP A CA 1
ATOM 731 C C . ASP A 1 96 ? 19.834 9.827 -21.910 1.00 85.88 96 ASP A C 1
ATOM 733 O O . ASP A 1 96 ? 19.096 10.006 -20.943 1.00 85.88 96 ASP A O 1
ATOM 737 N N . ARG A 1 97 ? 19.338 9.455 -23.100 1.00 82.38 97 ARG A N 1
ATOM 738 C CA . ARG A 1 97 ? 17.896 9.257 -23.356 1.00 82.38 97 ARG A CA 1
ATOM 739 C C . ARG A 1 97 ? 17.313 8.058 -22.617 1.00 82.38 97 ARG A C 1
ATOM 741 O O . ARG A 1 97 ? 16.157 8.094 -22.198 1.00 82.38 97 ARG A O 1
ATOM 748 N N . LEU A 1 98 ? 18.088 6.987 -22.465 1.00 83.31 98 LEU A N 1
ATOM 749 C CA . LEU A 1 98 ? 17.686 5.837 -21.658 1.00 83.31 98 LEU A CA 1
ATOM 750 C C . LEU A 1 98 ? 17.653 6.180 -20.172 1.00 83.31 98 LEU A C 1
ATOM 752 O O . LEU A 1 98 ? 16.718 5.782 -19.480 1.00 83.31 98 LEU A O 1
ATOM 756 N N . GLU A 1 99 ? 18.651 6.913 -19.686 1.00 85.38 99 GLU A N 1
ATOM 757 C CA . GLU A 1 99 ? 18.693 7.368 -18.301 1.00 85.38 99 GLU A CA 1
ATOM 758 C C . GLU A 1 99 ? 17.525 8.317 -18.005 1.00 85.38 99 GLU A C 1
ATOM 760 O O . GLU A 1 99 ? 16.825 8.117 -17.014 1.00 85.38 99 GLU A O 1
ATOM 765 N N . GLU A 1 100 ? 17.222 9.249 -18.915 1.00 87.00 100 GLU A N 1
ATOM 766 C CA . GLU A 1 100 ? 16.033 10.112 -18.868 1.00 87.00 100 GLU A CA 1
ATOM 767 C C . GLU A 1 100 ? 14.738 9.281 -18.795 1.00 87.00 100 GLU A C 1
ATOM 769 O O . GLU A 1 100 ? 13.922 9.476 -17.892 1.00 87.00 100 GLU A O 1
ATOM 774 N N . ALA A 1 101 ? 14.580 8.277 -19.665 1.00 83.44 101 ALA A N 1
ATOM 775 C CA . ALA A 1 101 ? 13.407 7.401 -19.673 1.00 83.44 101 ALA A CA 1
ATOM 776 C C . ALA A 1 101 ? 13.260 6.559 -18.391 1.00 83.44 101 ALA A C 1
ATOM 778 O O . ALA A 1 101 ? 12.141 6.271 -17.960 1.00 83.44 101 ALA A O 1
ATOM 779 N N . VAL A 1 102 ? 14.369 6.151 -17.769 1.00 84.44 102 VAL A N 1
ATOM 780 C CA . VAL A 1 102 ? 14.366 5.454 -16.472 1.00 84.44 102 VAL A CA 1
ATOM 781 C C . VAL A 1 102 ? 13.989 6.421 -15.346 1.00 84.44 102 VAL A C 1
ATOM 783 O O . VAL A 1 102 ? 13.164 6.083 -14.490 1.00 84.44 102 VAL A O 1
ATOM 786 N N . MET A 1 103 ? 14.550 7.630 -15.361 1.00 86.06 103 MET A N 1
ATOM 787 C CA . MET A 1 103 ? 14.293 8.679 -14.373 1.00 86.06 103 MET A CA 1
ATOM 788 C C . MET A 1 103 ? 12.816 9.107 -14.379 1.00 86.06 103 MET A C 1
ATOM 790 O O . MET A 1 103 ? 12.212 9.265 -13.316 1.00 86.06 103 MET A O 1
ATOM 794 N N . ASP A 1 104 ? 12.197 9.188 -15.558 1.00 84.62 104 ASP A N 1
ATOM 795 C CA . ASP A 1 104 ? 10.774 9.506 -15.741 1.00 84.62 104 ASP A CA 1
ATOM 796 C C . ASP A 1 104 ? 9.824 8.474 -15.114 1.00 84.62 104 ASP A C 1
ATOM 798 O O . ASP A 1 104 ? 8.674 8.777 -14.764 1.00 84.62 104 ASP A O 1
ATOM 802 N N . GLN A 1 105 ? 10.289 7.239 -14.921 1.00 79.50 105 GLN A N 1
ATOM 803 C CA . GLN A 1 105 ? 9.480 6.176 -14.329 1.00 79.50 105 GLN A CA 1
ATOM 804 C C . GLN A 1 105 ? 9.546 6.134 -12.803 1.00 79.50 105 GLN A C 1
ATOM 806 O O . GLN A 1 105 ? 8.595 5.651 -12.177 1.00 79.50 105 GLN A O 1
ATOM 811 N N . ALA A 1 106 ? 10.587 6.703 -12.190 1.00 77.88 106 ALA A N 1
ATOM 812 C CA . ALA A 1 106 ? 10.714 6.811 -10.737 1.00 77.88 106 ALA A CA 1
ATOM 813 C C . ALA A 1 106 ? 9.470 7.436 -10.057 1.00 77.88 106 ALA A C 1
ATOM 815 O O . ALA A 1 106 ? 8.894 6.800 -9.167 1.00 77.88 106 ALA A O 1
ATOM 816 N N . PRO A 1 107 ? 8.939 8.599 -10.497 1.00 72.75 107 PRO A N 1
ATOM 817 C CA . PRO A 1 107 ? 7.766 9.200 -9.863 1.00 72.75 107 PRO A CA 1
ATOM 818 C C . PRO A 1 107 ? 6.474 8.395 -10.062 1.00 72.75 107 PRO A C 1
ATOM 820 O O . PRO A 1 107 ? 5.557 8.510 -9.248 1.00 72.75 107 PRO A O 1
ATOM 823 N N . ARG A 1 108 ? 6.356 7.576 -11.117 1.00 69.44 108 ARG A N 1
ATOM 824 C CA . ARG A 1 108 ? 5.172 6.718 -11.330 1.00 69.44 108 ARG A CA 1
ATOM 825 C C . ARG A 1 108 ? 5.119 5.571 -10.328 1.00 69.44 108 ARG A C 1
ATOM 827 O O . ARG A 1 108 ? 4.031 5.234 -9.860 1.00 69.44 108 ARG A O 1
ATOM 834 N N . ILE A 1 109 ? 6.278 5.013 -9.985 1.00 70.25 109 ILE A N 1
ATOM 835 C CA . ILE A 1 109 ? 6.416 3.974 -8.960 1.00 70.25 109 ILE A CA 1
ATOM 836 C C . ILE A 1 109 ? 6.092 4.567 -7.577 1.00 70.25 109 ILE A C 1
ATOM 838 O O . ILE A 1 109 ? 5.317 3.980 -6.818 1.00 70.25 109 ILE A O 1
ATOM 842 N N . ASP A 1 110 ? 6.571 5.782 -7.298 1.00 67.44 110 ASP A N 1
ATOM 843 C CA . ASP A 1 110 ? 6.367 6.461 -6.011 1.00 67.44 110 ASP A CA 1
ATOM 844 C C . ASP A 1 110 ? 4.936 6.964 -5.783 1.00 67.44 110 ASP A C 1
ATOM 846 O O . ASP A 1 110 ? 4.409 6.885 -4.669 1.00 67.44 110 ASP A O 1
ATOM 850 N N . ARG A 1 111 ? 4.249 7.452 -6.823 1.00 64.00 111 ARG A N 1
ATOM 851 C CA . ARG A 1 111 ? 2.898 8.033 -6.684 1.00 64.00 111 ARG A CA 1
ATOM 852 C C . ARG A 1 111 ? 1.866 7.009 -6.201 1.00 64.00 111 ARG A C 1
ATOM 854 O O . ARG A 1 111 ? 0.936 7.358 -5.473 1.00 64.00 111 ARG A O 1
ATOM 861 N N . GLY A 1 112 ? 2.056 5.740 -6.562 1.00 63.72 112 GLY A N 1
ATOM 862 C CA . GLY A 1 112 ? 1.257 4.634 -6.045 1.00 63.72 112 GLY A CA 1
ATOM 863 C C . GLY A 1 112 ? 1.495 4.372 -4.559 1.00 63.72 112 GLY A C 1
ATOM 864 O O . GLY A 1 112 ? 0.547 4.033 -3.866 1.00 63.72 112 GLY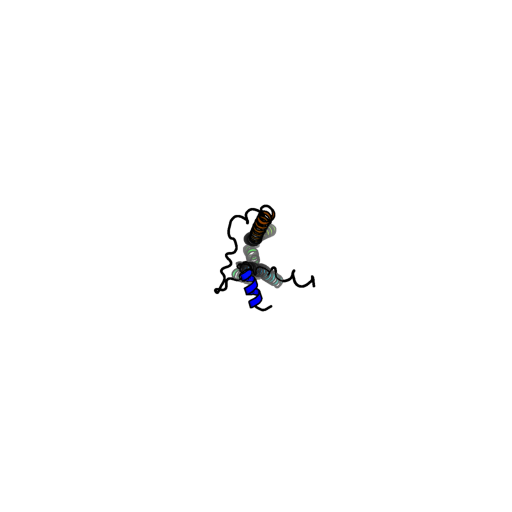 A O 1
ATOM 865 N N . LEU A 1 113 ? 2.717 4.567 -4.056 1.00 64.50 113 LEU A N 1
ATOM 866 C CA . LEU A 1 113 ? 3.114 4.262 -2.678 1.00 64.50 113 LEU A CA 1
ATOM 867 C C . LEU A 1 113 ? 2.546 5.269 -1.661 1.00 64.50 113 LEU A C 1
ATOM 869 O O . LEU A 1 113 ? 2.067 4.882 -0.592 1.00 64.50 113 LEU A O 1
ATOM 873 N N . TRP A 1 114 ? 2.537 6.559 -2.008 1.00 65.19 114 TRP A N 1
ATOM 874 C CA . TRP A 1 114 ? 2.152 7.638 -1.087 1.00 65.19 114 TRP A CA 1
ATOM 875 C C . TRP A 1 114 ? 0.651 7.679 -0.763 1.00 65.19 114 TRP A C 1
ATOM 877 O O . TRP A 1 114 ? 0.271 7.905 0.388 1.00 65.19 114 TRP A O 1
ATOM 887 N N . MET A 1 115 ? -0.218 7.412 -1.742 1.00 60.56 115 MET A N 1
ATOM 888 C CA . MET A 1 115 ? -1.676 7.499 -1.556 1.00 60.56 115 MET A CA 1
ATOM 889 C C . MET A 1 115 ? -2.215 6.473 -0.542 1.00 60.56 115 MET A C 1
ATOM 891 O O . MET A 1 115 ? -3.181 6.753 0.168 1.00 60.56 115 MET A O 1
ATOM 895 N N . LEU A 1 116 ? -1.588 5.296 -0.426 1.00 56.84 116 LEU A N 1
ATOM 896 C CA . LEU A 1 116 ? -2.059 4.247 0.493 1.00 56.84 116 LEU A CA 1
ATOM 897 C C . LEU A 1 116 ? -1.411 4.312 1.864 1.00 56.84 116 LEU A C 1
ATOM 899 O O . LEU A 1 116 ? -2.050 3.901 2.829 1.00 56.84 116 LEU A O 1
ATOM 903 N N . ALA A 1 117 ? -0.193 4.851 1.975 1.00 65.31 117 ALA A N 1
ATOM 904 C CA . ALA A 1 117 ? 0.374 5.182 3.278 1.00 65.31 117 ALA A CA 1
ATOM 905 C C . ALA A 1 117 ? -0.576 6.129 4.029 1.00 65.31 117 ALA A C 1
ATOM 907 O O . ALA A 1 117 ? -0.892 5.889 5.192 1.00 65.31 117 ALA A O 1
ATOM 908 N N . GLY A 1 118 ? -1.138 7.123 3.331 1.00 71.44 118 GLY A N 1
ATOM 909 C CA . GLY A 1 118 ? -2.161 8.015 3.882 1.00 71.44 118 GLY A CA 1
ATOM 910 C C . GLY A 1 118 ? -3.417 7.281 4.366 1.00 71.44 118 GLY A C 1
ATOM 911 O O . GLY A 1 118 ? -3.864 7.510 5.489 1.00 71.44 118 GLY A O 1
ATOM 912 N N . LEU A 1 119 ? -3.960 6.354 3.567 1.00 67.94 119 LEU A N 1
ATOM 913 C CA . LEU A 1 119 ? -5.141 5.573 3.955 1.00 67.94 119 LEU A CA 1
ATOM 914 C C . LEU A 1 119 ? -4.857 4.627 5.132 1.00 67.94 119 LEU A C 1
ATOM 916 O O . LEU A 1 119 ? -5.663 4.532 6.054 1.00 67.94 119 LEU A O 1
ATOM 920 N N . PHE A 1 120 ? -3.709 3.950 5.130 1.00 71.25 120 PHE A N 1
ATOM 921 C CA . PHE A 1 120 ? -3.297 3.062 6.216 1.00 71.25 120 P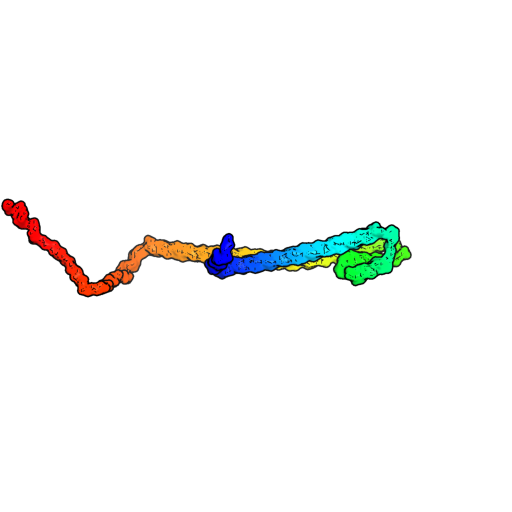HE A CA 1
ATOM 922 C C . PHE A 1 120 ? -3.130 3.829 7.534 1.00 71.25 120 PHE A C 1
ATOM 924 O O . PHE A 1 120 ? -3.652 3.410 8.568 1.00 71.25 120 PHE A O 1
ATOM 931 N N . ILE A 1 121 ? -2.480 4.996 7.484 1.00 75.88 121 ILE A N 1
ATOM 932 C CA . ILE A 1 121 ? -2.342 5.905 8.628 1.00 75.88 121 ILE A CA 1
ATOM 933 C C . ILE A 1 121 ? -3.719 6.394 9.100 1.00 75.88 121 ILE A C 1
ATOM 935 O O . ILE A 1 121 ? -3.970 6.423 10.304 1.00 75.88 121 ILE A O 1
ATOM 939 N N . ALA A 1 122 ? -4.636 6.723 8.185 1.00 75.81 122 ALA A N 1
ATOM 940 C CA . ALA A 1 122 ? -5.992 7.149 8.532 1.00 75.81 122 ALA A CA 1
ATOM 941 C C . ALA A 1 122 ? -6.795 6.040 9.234 1.00 75.81 122 ALA A C 1
ATOM 943 O O . ALA A 1 122 ? -7.448 6.298 10.247 1.00 75.81 122 ALA A O 1
ATOM 944 N N . VAL A 1 123 ? -6.711 4.797 8.749 1.00 80.25 123 VAL A N 1
ATOM 945 C CA . VAL A 1 123 ? -7.359 3.634 9.378 1.00 80.25 123 VAL A CA 1
ATOM 946 C C . VAL A 1 123 ? -6.776 3.372 10.768 1.00 80.25 123 VAL A C 1
ATOM 948 O O . VAL A 1 123 ? -7.533 3.207 11.725 1.00 80.25 123 VAL A O 1
ATOM 951 N N . LEU A 1 124 ? -5.447 3.405 10.915 1.00 80.06 124 LEU A N 1
ATOM 952 C CA . LEU A 1 124 ? -4.783 3.297 12.218 1.00 80.06 124 LEU A CA 1
ATOM 953 C C . LEU A 1 124 ? -5.217 4.407 13.183 1.00 80.06 124 LEU A C 1
ATOM 955 O O . LEU A 1 124 ? -5.531 4.131 14.342 1.00 80.06 124 LEU A O 1
ATOM 959 N N . GLY A 1 125 ? -5.274 5.650 12.701 1.00 77.75 125 GLY A N 1
ATOM 960 C CA . GLY A 1 125 ? -5.713 6.805 13.479 1.00 77.75 125 GLY A CA 1
ATOM 961 C C . GLY A 1 125 ? -7.151 6.658 13.973 1.00 77.75 125 GLY A C 1
ATOM 962 O O . GLY A 1 125 ? -7.423 6.885 15.151 1.00 77.75 125 GLY A O 1
ATOM 963 N N . LEU A 1 126 ? -8.061 6.197 13.111 1.00 78.69 126 LEU A N 1
ATOM 964 C CA . LEU A 1 126 ? -9.458 5.949 13.467 1.00 78.69 126 LEU A CA 1
ATOM 965 C C . LEU A 1 126 ? -9.594 4.863 14.547 1.00 78.69 126 LEU A C 1
ATOM 967 O O . LEU A 1 126 ? -10.342 5.038 15.512 1.00 78.69 126 LEU A O 1
ATOM 971 N N . VAL A 1 127 ? -8.847 3.760 14.414 1.00 78.94 127 VAL A N 1
ATOM 972 C CA . VAL A 1 127 ? -8.813 2.671 15.405 1.00 78.94 127 VAL A CA 1
ATOM 973 C C . VAL A 1 127 ? -8.308 3.181 16.758 1.00 78.94 127 VAL A C 1
ATOM 975 O O . VAL A 1 127 ? -8.954 2.953 17.784 1.00 78.94 127 VAL A O 1
ATOM 978 N N . ALA A 1 128 ? -7.183 3.901 16.766 1.00 73.19 128 ALA A N 1
ATOM 979 C CA . ALA A 1 128 ? -6.578 4.444 17.980 1.00 73.19 128 ALA A CA 1
ATOM 980 C C . ALA A 1 128 ? -7.497 5.463 18.673 1.00 73.19 128 ALA A C 1
ATOM 982 O O . ALA A 1 128 ? -7.690 5.405 19.891 1.00 73.19 128 ALA A O 1
ATOM 983 N N . PHE A 1 129 ? -8.124 6.349 17.896 1.00 73.50 129 PHE A N 1
ATOM 984 C CA . PHE A 1 129 ? -9.084 7.328 18.398 1.00 73.50 129 PHE A CA 1
ATOM 985 C C . PHE A 1 129 ? -10.310 6.654 19.029 1.00 73.50 129 PHE A C 1
ATOM 987 O O . PHE A 1 129 ? -10.739 7.023 20.124 1.00 73.50 129 PHE A O 1
ATOM 994 N N . ASN A 1 130 ? -10.845 5.611 18.388 1.00 74.62 130 ASN A N 1
ATOM 995 C CA . ASN A 1 130 ? -11.969 4.849 18.926 1.00 74.62 130 ASN A CA 1
ATOM 996 C C . ASN A 1 130 ? -11.607 4.124 20.239 1.00 74.62 130 ASN A C 1
ATOM 998 O O . ASN A 1 130 ? -12.363 4.174 21.213 1.00 74.62 130 ASN A O 1
ATOM 1002 N N . ALA A 1 131 ? -10.421 3.513 20.309 1.00 74.12 131 ALA A N 1
ATOM 1003 C CA . ALA A 1 131 ? -9.933 2.871 21.529 1.00 74.12 131 ALA A CA 1
ATOM 1004 C C . ALA A 1 131 ? -9.781 3.870 22.691 1.00 74.12 131 ALA A C 1
ATOM 1006 O O . ALA A 1 131 ? -10.133 3.556 23.833 1.00 74.12 131 ALA A O 1
ATOM 1007 N N . LEU A 1 132 ? -9.300 5.084 22.409 1.00 71.25 132 LEU A N 1
ATOM 1008 C CA . LEU A 1 132 ? -9.167 6.142 23.407 1.00 71.25 132 LEU A CA 1
ATOM 1009 C C . LEU A 1 132 ? -10.535 6.625 23.907 1.00 71.25 132 LEU A C 1
ATOM 1011 O O . LEU A 1 132 ? -10.744 6.717 25.117 1.00 71.25 132 LEU A O 1
ATOM 1015 N N . ASN A 1 133 ? -11.495 6.835 23.004 1.00 74.06 133 ASN A N 1
ATOM 1016 C CA . ASN A 1 133 ? -12.859 7.226 23.369 1.00 74.06 133 ASN A CA 1
ATOM 1017 C C . ASN A 1 133 ? -13.538 6.205 24.285 1.00 74.06 133 ASN A C 1
ATOM 1019 O O . ASN A 1 133 ? -14.228 6.581 25.235 1.00 74.06 133 ASN A O 1
ATOM 1023 N N . GLN A 1 134 ? -13.323 4.909 24.049 1.00 75.62 134 GLN A N 1
ATOM 1024 C CA . GLN A 1 134 ? -13.878 3.876 24.920 1.00 75.62 134 GLN A CA 1
ATOM 1025 C C . GLN A 1 134 ? -13.259 3.904 26.323 1.00 75.62 134 GLN A C 1
ATOM 1027 O O . GLN A 1 134 ? -13.970 3.752 27.317 1.00 75.62 134 GLN A O 1
ATOM 1032 N N . ARG A 1 135 ? -11.951 4.167 26.430 1.00 76.00 135 ARG A N 1
ATOM 1033 C CA . ARG A 1 135 ? -11.278 4.334 27.728 1.00 76.00 135 ARG A CA 1
ATOM 1034 C C . ARG A 1 135 ? -11.800 5.548 28.488 1.00 76.00 135 ARG A C 1
ATOM 1036 O O . ARG A 1 135 ? -12.054 5.433 29.681 1.00 76.00 135 ARG A O 1
ATOM 1043 N N . VAL A 1 136 ? -12.027 6.672 27.806 1.00 81.69 136 VAL A N 1
ATOM 1044 C CA . VAL A 1 136 ? -12.628 7.875 28.411 1.00 81.69 136 VAL A CA 1
ATOM 1045 C C . VAL A 1 136 ? -14.012 7.561 28.983 1.00 81.69 136 VAL A C 1
ATOM 1047 O O . VAL A 1 136 ? -14.312 7.934 30.116 1.00 81.69 136 VAL A O 1
ATOM 1050 N N . ARG A 1 137 ? -14.833 6.800 28.250 1.00 79.12 137 ARG A N 1
ATOM 1051 C CA . ARG A 1 137 ? -16.154 6.351 28.715 1.00 79.12 137 ARG A CA 1
ATOM 1052 C C . ARG A 1 137 ? -16.073 5.505 29.988 1.00 79.12 137 ARG A C 1
ATOM 1054 O O . ARG A 1 137 ? -16.848 5.711 30.919 1.00 79.12 137 ARG A O 1
ATOM 1061 N N . LEU A 1 138 ? -15.114 4.582 30.048 1.00 77.81 138 LEU A N 1
ATOM 1062 C CA . LEU A 1 138 ? -14.879 3.768 31.241 1.00 77.81 138 LEU A CA 1
ATOM 1063 C C . LEU A 1 138 ? -14.417 4.624 32.422 1.00 77.81 138 LEU A C 1
ATOM 1065 O O . LEU A 1 138 ? -14.921 4.441 33.526 1.00 77.81 138 LEU A O 1
ATOM 1069 N N . VAL A 1 139 ? -13.515 5.582 32.196 1.00 85.00 139 VAL A N 1
ATOM 1070 C CA . VAL A 1 139 ? -13.067 6.528 33.229 1.00 85.00 139 VAL A CA 1
ATOM 1071 C C . VAL A 1 139 ? -14.243 7.339 33.767 1.00 85.00 139 VAL A C 1
ATOM 1073 O O . VAL A 1 139 ? -14.386 7.444 34.981 1.00 85.00 139 VAL A O 1
ATOM 1076 N N . MET A 1 140 ? -15.129 7.838 32.902 1.00 91.69 140 MET A N 1
ATOM 1077 C CA . MET A 1 140 ? -16.328 8.564 33.329 1.00 91.69 140 MET A CA 1
ATOM 1078 C C . MET A 1 140 ? -17.219 7.706 34.236 1.00 91.69 140 MET A C 1
ATOM 1080 O O . MET A 1 140 ? -17.635 8.157 35.300 1.00 91.69 140 MET A O 1
ATOM 1084 N N . HIS A 1 141 ? -17.439 6.440 33.878 1.00 90.00 141 HIS A N 1
ATOM 1085 C CA . HIS A 1 141 ? -18.212 5.532 34.722 1.00 90.00 141 HIS A CA 1
ATOM 1086 C C . HIS A 1 141 ? -17.534 5.262 36.076 1.00 90.00 141 HIS A C 1
ATOM 1088 O O . HIS A 1 141 ? -18.200 5.184 37.110 1.00 90.00 141 HIS A O 1
ATOM 1094 N N . GLN A 1 142 ? -16.200 5.153 36.100 1.00 88.38 142 GLN A N 1
ATOM 1095 C CA . GLN A 1 142 ? -15.462 5.044 37.362 1.00 88.38 142 GLN A CA 1
ATOM 1096 C C . GLN A 1 142 ? -15.614 6.313 38.207 1.00 88.38 142 GLN A C 1
ATOM 1098 O O . GLN A 1 142 ? -15.818 6.215 39.415 1.00 88.38 142 GLN A O 1
ATOM 1103 N N . LEU A 1 143 ? -15.592 7.495 37.589 1.00 92.50 143 LEU A N 1
ATOM 1104 C CA . LEU A 1 143 ? -15.825 8.763 38.281 1.00 92.50 143 LEU A CA 1
ATOM 1105 C C . LEU A 1 143 ? -17.243 8.849 38.862 1.00 92.50 143 LEU A C 1
ATOM 1107 O O . LEU A 1 143 ? -17.401 9.274 40.005 1.00 92.50 143 LEU A O 1
ATOM 1111 N N . GLU A 1 144 ? -18.268 8.389 38.142 1.00 92.50 144 GLU A N 1
ATOM 1112 C CA . GLU A 1 144 ? -19.642 8.307 38.661 1.00 92.50 144 GLU A CA 1
ATOM 1113 C C . GLU A 1 144 ? -19.751 7.363 39.861 1.00 92.50 144 GLU A C 1
ATOM 1115 O O . GLU A 1 144 ? -20.370 7.706 40.872 1.00 92.50 144 GLU A O 1
ATOM 1120 N N . ARG A 1 145 ? -19.101 6.196 39.790 1.00 89.81 145 ARG A N 1
ATOM 1121 C CA . ARG A 1 145 ? -19.033 5.251 40.912 1.00 89.81 145 ARG A CA 1
ATOM 1122 C C . ARG A 1 145 ? -18.331 5.852 42.124 1.00 89.81 145 ARG A C 1
ATOM 1124 O O . ARG A 1 145 ? -18.840 5.722 43.236 1.00 89.81 145 ARG A O 1
ATOM 1131 N N . ILE A 1 146 ? -17.206 6.537 41.922 1.00 91.94 146 ILE A N 1
ATOM 1132 C CA . ILE A 1 146 ? -16.475 7.223 42.994 1.00 91.94 146 ILE A CA 1
ATOM 1133 C C . ILE A 1 146 ? -17.352 8.311 43.610 1.00 91.94 146 ILE A C 1
ATOM 1135 O O . ILE A 1 146 ? -17.481 8.355 44.830 1.00 91.94 146 ILE A O 1
ATOM 1139 N N . LYS A 1 147 ? -18.007 9.144 42.792 1.00 91.44 147 LYS A N 1
ATOM 1140 C CA . LYS A 1 147 ? -18.936 10.183 43.258 1.00 91.44 147 LYS A CA 1
ATOM 1141 C C . LYS A 1 147 ? -20.052 9.590 44.122 1.00 91.44 147 LYS A C 1
ATOM 1143 O O . LYS A 1 147 ? -20.334 10.124 45.193 1.00 91.44 147 LYS A O 1
ATOM 1148 N N . LEU A 1 148 ? -20.660 8.484 43.687 1.00 87.25 148 LEU A N 1
ATOM 1149 C CA . LEU A 1 148 ? -21.701 7.774 44.440 1.00 87.25 148 LEU A CA 1
ATOM 1150 C C . LEU A 1 148 ? -21.170 7.219 45.764 1.00 87.25 148 LEU A C 1
ATOM 1152 O O . LEU A 1 148 ? -21.798 7.413 46.803 1.00 87.25 148 LEU A O 1
ATOM 1156 N N . MET A 1 149 ? -20.001 6.576 45.751 1.00 88.81 149 MET A N 1
ATOM 1157 C CA . MET A 1 149 ? -19.367 6.063 46.967 1.00 88.81 149 MET A CA 1
ATOM 1158 C C . MET A 1 149 ? -19.010 7.184 47.948 1.00 88.81 149 MET A C 1
ATOM 1160 O O . MET A 1 149 ? -19.269 7.042 49.141 1.00 88.81 149 MET A O 1
ATOM 1164 N N . LEU A 1 150 ? -18.462 8.303 47.462 1.00 87.62 150 LEU A N 1
ATOM 1165 C CA . LEU A 1 150 ? -18.134 9.465 48.289 1.00 87.62 150 LEU A CA 1
ATOM 1166 C C . LEU A 1 150 ? -19.391 10.097 48.881 1.00 87.62 150 LEU A C 1
ATOM 1168 O O . LEU A 1 150 ? -19.426 10.356 50.076 1.00 87.62 150 LEU A O 1
ATOM 1172 N N . SER A 1 151 ? -20.434 10.308 48.077 1.00 84.56 151 SER A N 1
ATOM 1173 C CA . SER A 1 151 ? -21.704 10.868 48.550 1.00 84.56 151 SER A CA 1
ATOM 1174 C C . SER A 1 151 ? -22.333 9.986 49.629 1.00 84.56 151 SER A C 1
ATOM 1176 O O . SER A 1 151 ? -22.672 10.480 50.702 1.00 84.56 151 SER A O 1
ATOM 1178 N N . ASN A 1 152 ? -22.395 8.675 49.384 1.00 84.00 152 ASN A N 1
ATOM 1179 C CA . ASN A 1 152 ? -22.974 7.713 50.316 1.00 84.00 152 ASN A CA 1
ATOM 1180 C C . ASN A 1 152 ? -22.163 7.592 51.622 1.00 84.00 152 ASN A C 1
ATOM 1182 O O . ASN A 1 152 ? -22.731 7.306 52.671 1.00 84.00 152 ASN A O 1
ATOM 1186 N N . ARG A 1 153 ? -20.840 7.810 51.571 1.00 83.19 153 ARG A N 1
ATOM 1187 C CA . ARG A 1 153 ? -19.944 7.686 52.734 1.00 83.19 153 ARG A CA 1
ATOM 1188 C C . ARG A 1 153 ? -19.728 8.993 53.504 1.00 83.19 153 ARG A C 1
ATOM 1190 O O . ARG A 1 153 ? -19.498 8.932 54.705 1.00 83.19 153 ARG A O 1
ATOM 1197 N N . MET A 1 154 ? -19.786 10.149 52.841 1.00 80.38 154 MET A N 1
ATOM 1198 C CA . MET A 1 154 ? -19.491 11.468 53.425 1.00 80.38 154 MET A CA 1
ATOM 1199 C C . MET A 1 154 ? -20.744 12.211 53.902 1.00 80.38 154 MET A C 1
ATOM 1201 O O . MET A 1 154 ? -20.661 13.001 54.836 1.00 80.38 154 MET A O 1
ATOM 1205 N N . TYR A 1 155 ? -21.910 11.912 53.323 1.00 69.56 155 TYR A N 1
ATOM 1206 C CA . TYR A 1 155 ? -23.209 12.393 53.798 1.00 69.56 155 TYR A CA 1
ATOM 1207 C C . TYR A 1 155 ? -24.125 11.223 54.195 1.00 69.56 155 TYR A C 1
ATOM 1209 O O . TYR A 1 155 ? -25.205 11.065 53.622 1.00 69.56 155 TYR A O 1
ATOM 1217 N N . PRO A 1 156 ? -23.747 10.400 55.195 1.00 62.22 156 PRO A N 1
ATOM 1218 C CA . PRO A 1 156 ? -24.620 9.327 55.674 1.00 62.22 156 PRO A CA 1
ATOM 1219 C C . PRO A 1 156 ? -25.955 9.867 56.235 1.00 62.22 156 PRO A C 1
ATOM 1221 O O . PRO A 1 156 ? -26.962 9.161 56.225 1.00 62.22 156 PRO A O 1
ATOM 1224 N N . HIS A 1 157 ? -25.995 11.142 56.645 1.00 55.59 157 HIS A N 1
ATOM 1225 C CA . HIS A 1 157 ? -27.108 11.766 57.373 1.00 55.59 157 HIS A CA 1
ATOM 1226 C C . HIS A 1 157 ? -28.155 12.515 56.522 1.00 55.59 157 HIS A C 1
ATOM 1228 O O . HIS A 1 157 ? -28.900 13.324 57.059 1.00 55.59 157 HIS A O 1
ATOM 1234 N N . TYR A 1 158 ? -28.286 12.234 55.220 1.00 52.72 158 TYR A N 1
ATOM 1235 C CA . TYR A 1 158 ? -29.478 12.649 54.446 1.00 52.72 158 TYR A CA 1
ATOM 1236 C C . TYR A 1 158 ? -30.517 11.524 54.272 1.00 52.72 158 TYR A C 1
ATOM 1238 O O . TYR A 1 158 ? -31.617 11.765 53.776 1.00 52.72 158 TYR A O 1
ATOM 1246 N N . ARG A 1 159 ? -30.213 10.294 54.716 1.00 53.53 159 ARG A N 1
ATOM 1247 C CA . ARG A 1 159 ? -31.129 9.139 54.636 1.00 53.53 159 ARG A CA 1
ATOM 1248 C C . ARG A 1 159 ? -32.134 9.057 55.797 1.00 53.53 159 ARG A C 1
ATOM 1250 O O . ARG A 1 159 ? -32.979 8.169 55.805 1.00 53.53 159 ARG A O 1
ATOM 1257 N N . GLU A 1 160 ? -32.091 9.993 56.745 1.00 52.28 160 GLU A N 1
ATOM 1258 C CA . GLU A 1 160 ? -33.076 10.077 57.837 1.00 52.28 160 GLU A CA 1
ATOM 1259 C C . GLU A 1 160 ? -34.362 10.838 57.449 1.00 52.28 160 GLU A C 1
ATOM 1261 O O . GLU A 1 160 ? -35.328 10.833 58.207 1.00 52.28 160 GLU A O 1
ATOM 1266 N N . GLY A 1 161 ? -34.428 11.439 56.252 1.00 58.34 161 GLY A N 1
ATOM 1267 C CA . GLY A 1 161 ? -35.539 12.312 55.847 1.00 58.34 161 GLY A CA 1
ATOM 1268 C C . GLY A 1 161 ? -36.606 11.738 54.905 1.00 58.34 161 GLY A C 1
ATOM 1269 O O . GLY A 1 161 ? -37.570 12.440 54.614 1.00 58.34 161 GLY A O 1
ATOM 1270 N N . GLY A 1 162 ? -36.497 10.508 54.393 1.00 62.56 162 GLY A N 1
ATOM 1271 C CA . GLY A 1 162 ? -37.460 10.052 53.384 1.00 62.56 162 GLY A CA 1
ATOM 1272 C C . GLY A 1 162 ? -37.419 8.561 53.099 1.00 62.56 162 GLY A C 1
ATOM 1273 O O . GLY A 1 162 ? -36.404 8.032 52.667 1.00 62.56 162 GLY A O 1
ATOM 1274 N N . VAL A 1 163 ? -38.573 7.921 53.274 1.00 56.41 163 VAL A N 1
ATOM 1275 C CA . VAL A 1 163 ? -38.848 6.489 53.079 1.00 56.41 163 VAL A CA 1
ATOM 1276 C C . VAL A 1 163 ? -38.299 5.602 54.197 1.00 56.41 163 VAL A C 1
ATOM 1278 O O . VAL A 1 163 ? -37.369 4.812 54.039 1.00 56.41 163 VAL A O 1
ATOM 1281 N N . ARG A 1 164 ? -39.000 5.663 55.339 1.00 52.50 164 ARG A N 1
ATOM 1282 C CA . ARG A 1 164 ? -39.196 4.468 56.170 1.00 52.50 164 ARG A CA 1
ATOM 1283 C C . ARG A 1 164 ? -39.618 3.327 55.234 1.00 52.50 164 ARG A C 1
ATOM 1285 O O . ARG A 1 164 ? -40.498 3.573 54.404 1.00 52.50 164 ARG A O 1
ATOM 1292 N N . PRO A 1 165 ? -39.054 2.111 55.334 1.00 48.25 165 PRO A N 1
ATOM 1293 C CA . PRO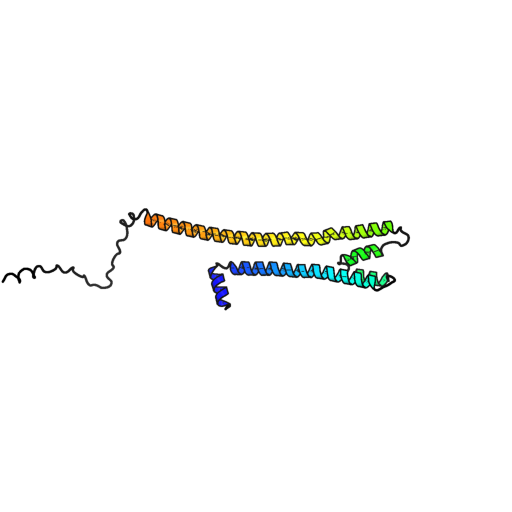 A 1 165 ? -39.649 0.977 54.650 1.00 48.25 165 PRO A CA 1
ATOM 1294 C C . PRO A 1 165 ? -41.086 0.879 55.160 1.00 48.25 165 PRO A C 1
ATOM 1296 O O . PRO A 1 165 ? -41.319 0.603 56.338 1.00 48.25 165 PRO A O 1
ATOM 1299 N N . VAL A 1 166 ? -42.056 1.189 54.299 1.00 55.34 166 VAL A N 1
ATOM 1300 C CA . VAL A 1 166 ? -43.438 0.802 54.545 1.00 55.34 166 VAL A CA 1
ATOM 1301 C C . VAL A 1 166 ? -43.396 -0.714 54.501 1.00 55.34 166 VAL A C 1
ATOM 1303 O O . VAL A 1 166 ? -43.353 -1.323 53.434 1.00 55.34 166 VAL A O 1
ATOM 1306 N N . VAL A 1 167 ? -43.323 -1.318 55.683 1.00 55.31 167 VAL A N 1
ATOM 1307 C CA . VAL A 1 167 ? -43.616 -2.728 55.879 1.00 55.31 167 VAL A CA 1
ATOM 1308 C C . VAL A 1 167 ? -45.101 -2.860 55.566 1.00 55.31 167 VAL A C 1
ATOM 1310 O O . VAL A 1 167 ? -45.954 -2.720 56.438 1.00 55.31 167 VAL A O 1
ATOM 1313 N N . VAL A 1 168 ? -45.429 -3.027 54.284 1.00 52.56 168 VAL A N 1
ATOM 1314 C CA . VAL A 1 168 ? -46.753 -3.482 53.884 1.00 52.56 168 VAL A CA 1
ATOM 1315 C C . VAL A 1 168 ? -46.828 -4.913 54.389 1.00 52.56 168 VAL A C 1
ATOM 1317 O O . VAL A 1 168 ? -46.233 -5.819 53.808 1.00 52.56 168 VAL A O 1
ATOM 1320 N N . ALA A 1 169 ? -47.507 -5.097 55.518 1.00 50.72 169 ALA A N 1
ATOM 1321 C CA . ALA A 1 169 ? -47.933 -6.404 55.971 1.00 50.72 169 ALA A CA 1
ATOM 1322 C C . ALA A 1 169 ? -48.819 -7.000 54.869 1.00 50.72 169 ALA A C 1
ATOM 1324 O O . ALA A 1 169 ? -50.000 -6.670 54.755 1.00 50.72 169 ALA A O 1
ATOM 1325 N N . GLN A 1 170 ? -48.235 -7.849 54.022 1.00 50.56 170 GLN A N 1
ATOM 1326 C CA . GLN A 1 170 ? -49.010 -8.772 53.210 1.00 50.56 170 GLN A CA 1
ATOM 1327 C C . GLN A 1 170 ? -49.710 -9.712 54.193 1.00 50.56 170 GLN A C 1
ATOM 1329 O O . GLN A 1 170 ? -49.077 -10.561 54.812 1.00 50.56 170 GLN A O 1
ATOM 1334 N N . ASN A 1 171 ? -51.019 -9.519 54.336 1.00 44.53 171 ASN A N 1
ATOM 1335 C CA . ASN A 1 171 ? -51.960 -10.402 55.025 1.00 44.53 171 ASN A CA 1
ATOM 1336 C C . ASN A 1 171 ? -51.998 -10.299 56.566 1.00 44.53 171 ASN A C 1
ATOM 1338 O O . ASN A 1 171 ? -51.647 -11.217 57.297 1.00 44.53 171 ASN A O 1
ATOM 1342 N N . GLY A 1 172 ? -52.563 -9.195 57.063 1.00 51.25 172 GLY A N 1
ATOM 1343 C CA . GLY A 1 172 ? -53.695 -9.269 58.003 1.00 51.25 172 GLY A CA 1
ATOM 1344 C C . GLY A 1 172 ? -53.488 -9.751 59.447 1.00 51.25 172 GLY A C 1
ATOM 1345 O O . GLY A 1 172 ? -54.487 -9.906 60.144 1.00 51.25 172 GLY A O 1
ATOM 1346 N N . GLN A 1 173 ? -52.269 -9.950 59.947 1.00 42.44 173 GLN A N 1
ATOM 1347 C CA . GLN A 1 173 ? -52.055 -10.255 61.369 1.00 42.44 173 GLN A CA 1
ATOM 1348 C C . GLN A 1 173 ? -51.212 -9.182 62.055 1.00 42.44 173 GLN A C 1
ATOM 1350 O O . GLN A 1 173 ? -49.999 -9.092 61.883 1.00 42.44 173 GLN A O 1
ATOM 1355 N N . ALA A 1 174 ? -51.875 -8.363 62.873 1.00 40.94 174 ALA A N 1
ATOM 1356 C CA . ALA A 1 174 ? -51.210 -7.502 63.834 1.00 40.94 174 ALA A CA 1
ATOM 1357 C C . ALA A 1 174 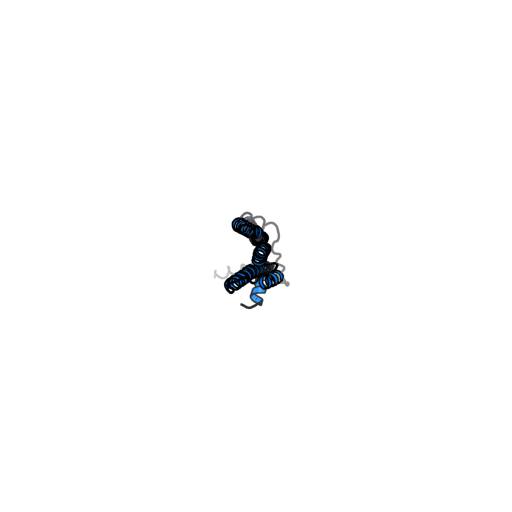? -50.535 -8.382 64.898 1.00 40.94 174 ALA A C 1
ATOM 1359 O O . ALA A 1 174 ? -51.188 -8.871 65.822 1.00 40.94 174 ALA A O 1
ATOM 1360 N N . VAL A 1 175 ? -49.223 -8.585 64.772 1.00 48.66 175 VAL A N 1
ATOM 1361 C CA . VAL A 1 175 ? -48.404 -9.114 65.864 1.00 48.66 175 VAL A CA 1
ATOM 1362 C C . VAL A 1 175 ? -48.387 -8.049 66.956 1.00 48.66 175 VAL A C 1
ATOM 1364 O O . VAL A 1 175 ? -47.657 -7.062 66.890 1.00 48.66 175 VAL A O 1
ATOM 1367 N N . ARG A 1 176 ? -49.258 -8.228 67.952 1.00 45.19 176 ARG A N 1
ATOM 1368 C CA . ARG A 1 176 ? -49.174 -7.512 69.224 1.00 45.19 176 ARG A CA 1
ATOM 1369 C C . ARG A 1 176 ? -47.795 -7.812 69.821 1.00 45.19 176 ARG A C 1
ATOM 1371 O O . ARG A 1 176 ? -47.465 -8.994 69.935 1.00 45.19 176 ARG A O 1
ATOM 1378 N N . PRO A 1 177 ? -46.994 -6.814 70.229 1.00 39.62 177 PRO A N 1
ATOM 1379 C CA . PRO A 1 177 ? -45.855 -7.106 71.078 1.00 39.62 177 PRO A CA 1
ATOM 1380 C C . PRO A 1 177 ? -46.431 -7.690 72.366 1.00 39.62 177 PRO A C 1
ATOM 1382 O O . PRO A 1 177 ? -47.208 -7.036 73.065 1.00 39.62 177 PRO A O 1
ATOM 1385 N N . ALA A 1 178 ? -46.131 -8.961 72.620 1.00 43.25 178 ALA A N 1
ATOM 1386 C CA . ALA A 1 178 ? -46.451 -9.601 73.877 1.00 43.25 178 ALA A CA 1
ATOM 1387 C C . ALA A 1 178 ? -45.807 -8.760 74.982 1.00 43.25 178 ALA A C 1
ATOM 1389 O O . ALA A 1 178 ? -44.585 -8.742 75.129 1.00 43.25 178 ALA A O 1
ATOM 1390 N N . ALA A 1 179 ? -46.636 -8.030 75.727 1.00 46.09 179 ALA A N 1
ATOM 1391 C CA . ALA A 1 179 ? -46.270 -7.556 77.043 1.00 46.09 179 ALA A CA 1
ATOM 1392 C C . ALA A 1 179 ? -45.861 -8.808 77.822 1.00 46.09 179 ALA A C 1
ATOM 1394 O O . ALA A 1 179 ? -46.699 -9.667 78.098 1.00 46.09 179 ALA A O 1
ATOM 1395 N N . GLN A 1 180 ? -44.558 -8.964 78.058 1.00 48.34 180 GLN A N 1
ATOM 1396 C CA . GLN A 1 180 ? -44.042 -10.027 78.902 1.00 48.34 180 GLN A CA 1
ATOM 1397 C C . GLN A 1 180 ? -44.724 -9.893 80.258 1.00 48.34 180 GLN A C 1
ATOM 1399 O O . GLN A 1 180 ? -44.579 -8.894 80.961 1.00 48.34 180 GLN A O 1
ATOM 1404 N N . SER A 1 181 ? -45.540 -10.895 80.551 1.00 42.81 181 SER A N 1
ATOM 1405 C CA . SER A 1 181 ? -46.327 -11.034 81.756 1.00 42.81 181 SER A CA 1
ATOM 1406 C C . SER A 1 181 ? -45.438 -10.872 82.984 1.00 42.81 181 SER A C 1
ATOM 1408 O O . SER A 1 181 ? -44.539 -11.676 83.225 1.00 42.81 181 SER A O 1
ATOM 1410 N N . ALA A 1 182 ? -45.738 -9.864 83.800 1.00 47.28 182 ALA A N 1
ATOM 1411 C CA . ALA A 1 182 ? -45.253 -9.712 85.167 1.00 47.28 182 ALA A CA 1
ATOM 1412 C C . ALA A 1 182 ? -45.875 -10.782 86.094 1.00 47.28 182 ALA A C 1
ATOM 1414 O O . ALA A 1 182 ? -46.504 -10.461 87.096 1.00 47.28 182 ALA A O 1
ATOM 1415 N N . ALA A 1 183 ? -45.744 -12.061 85.733 1.00 49.09 183 ALA A N 1
ATOM 1416 C CA . ALA A 1 183 ? -46.369 -13.192 86.422 1.00 49.09 183 ALA A CA 1
ATOM 1417 C C . ALA A 1 183 ? -45.372 -14.299 86.816 1.00 49.09 183 ALA A C 1
ATOM 1419 O O . ALA A 1 183 ? -45.786 -15.377 87.224 1.00 49.09 183 ALA A O 1
ATOM 1420 N N . THR A 1 184 ? -44.062 -14.043 86.743 1.00 48.72 184 THR A N 1
ATOM 1421 C CA . THR A 1 184 ? -43.017 -15.010 87.143 1.00 48.72 184 THR A CA 1
ATOM 1422 C C . THR A 1 184 ? -42.173 -14.574 88.344 1.00 48.72 184 THR A C 1
ATOM 1424 O O . THR A 1 184 ? -41.227 -15.269 88.700 1.00 48.72 184 THR A O 1
ATOM 1427 N N . LEU A 1 185 ? -42.528 -13.479 89.030 1.00 48.66 185 LEU A N 1
ATOM 1428 C CA . LEU A 1 185 ? -41.817 -13.009 90.234 1.00 48.66 185 LEU A CA 1
ATOM 1429 C C . LEU A 1 185 ? -42.522 -13.294 91.575 1.00 48.66 185 LEU A C 1
ATOM 1431 O O . LEU A 1 185 ? -41.992 -12.907 92.610 1.00 48.66 185 LEU A O 1
ATOM 1435 N N . GLN A 1 186 ? -43.652 -14.014 91.602 1.00 49.50 186 GLN A N 1
ATOM 1436 C CA . GLN A 1 186 ? -44.289 -14.440 92.867 1.00 49.50 186 GLN A CA 1
ATOM 1437 C C . GLN A 1 186 ? -44.157 -15.931 93.209 1.00 49.50 186 GLN A C 1
ATOM 1439 O O . GLN A 1 186 ? -44.582 -16.342 94.281 1.00 49.50 186 GLN A O 1
ATOM 1444 N N . GLN A 1 187 ? -43.495 -16.742 92.380 1.00 49.19 187 GLN A N 1
ATOM 1445 C CA . GLN A 1 187 ? -43.307 -18.175 92.650 1.00 49.19 187 GLN A CA 1
ATOM 1446 C C . GLN A 1 187 ? -41.831 -18.525 92.884 1.00 49.19 187 GLN A C 1
ATOM 1448 O O . GLN A 1 187 ? -41.277 -19.436 92.275 1.00 49.19 187 GLN A O 1
ATOM 1453 N N . LYS A 1 188 ? -41.163 -17.744 93.741 1.00 46.06 188 LYS A N 1
ATOM 1454 C CA . LYS A 1 188 ? -39.862 -18.109 94.334 1.00 46.06 188 LYS A CA 1
ATOM 1455 C C . LYS A 1 188 ? -39.618 -17.498 95.723 1.00 46.06 188 LYS A C 1
ATOM 1457 O O . LYS A 1 188 ? -38.474 -17.333 96.134 1.00 46.06 188 LYS A O 1
ATOM 1462 N N . MET A 1 189 ? -40.697 -17.174 96.437 1.00 46.16 189 MET A N 1
ATOM 1463 C CA . MET A 1 189 ? -40.688 -16.885 97.875 1.00 46.16 189 MET A CA 1
ATOM 1464 C C . MET A 1 189 ? -41.869 -17.601 98.538 1.00 46.16 189 MET A C 1
ATOM 1466 O O . MET A 1 189 ? -42.848 -16.979 98.940 1.00 46.16 189 MET A O 1
ATOM 1470 N N . ALA A 1 190 ? -41.775 -18.928 98.565 1.00 42.59 190 ALA A N 1
ATOM 1471 C CA . ALA A 1 190 ? -42.423 -19.835 99.506 1.00 42.59 190 ALA A CA 1
ATOM 1472 C C . ALA A 1 190 ? -41.586 -21.118 99.533 1.00 42.59 190 ALA A C 1
ATOM 1474 O O . ALA A 1 190 ? -41.221 -21.579 98.424 1.00 42.59 190 ALA A O 1
#

Sequence (190 aa):
MSLDTLTHLAQTSGGILYIMALLLFIALAVSVERFWAISRMLASAKGWILELKSHAHVDVKQLKAKVEDDADSPAAQVVAVALQHDLADPLDHFTDRLEEAVMDQAPRIDRGLWMLAGLFIAVLGLVAFNALNQRVRLVMHQLERIKLMLSNRMYPHYREGGVRPVVVAQNGQAVRPAAQSAATLQQKMA

Foldseek 3Di:
DDPVVVVVVCVVVVNVVVVVVVLVVVVVVVVVVVVVVVVVLVVVLVVLVVVVVVDPDDDLVVLVVVLVVPVVHLSSQLSVQLSPDDPPDDPVVSVVSSVVSNVVCVVVVVVVVVVVVVVVVVSVVVSVVVVVVVVVVVVVVVVVVVVVVCCCVVCVPVVVPDDDPPPPPPDDDDPDPPPPDPPPPPPPPD

Secondary structure (DSSP, 8-state):
--HHHHHHHHHHTTTHHHHHHHHHHHHHHHHHHHHHHHHHHHHHHHHHHHHHHH-SS--HHHHHHHHHHTTTSHHHHHHHHHTT--TTS-HHHHHHHHHHHHHTTHHHHHHHHHHHHHHHHHHHHHHHHHHHHHHHHHHHHHHHHHHHHHHHHH-GGGTTSS-------TT----------S-SSSSS--

pLDDT: mean 72.37, std 12.78, range [39.62, 92.5]

Radius of gyration: 41.99 Å; chains: 1; bounding box: 80×34×136 Å